Protein AF-A0AAU5FGG5-F1 (afdb_monomer_lite)

Secondary structure (DSSP, 8-state):
------TTPPEEEEEE--SHHHHHHHHHHHHHHHHHHHTTS--SEEEEEEE-S-GGGTT-EETTEEB-S-GGGGGG-TTSEEEE---BTTBSSHHHHHHHHH---GGGB--EE-TT-EE-TT-EE-TT-EE-TT-EE-SS-EE-TT-EE-TT-EE-TT-EE-TT-EE-TT-EEPTT-EE-TT-EE-TT-EE-TT-EE-TT-EEPTT-EE-S-B-TTEEEETTTTEEEEEPPHHHHHHHHTS---------PPP---------------------------PPPPPPPPP--------

pLDDT: mean 84.41, std 25.03, range [28.48, 98.94]

Sequence (297 aa):
MTGSGRPGAGRDLVIVGAGGFARETAQAVRAAAAADLAAGRPPRLRLLGHLDDDPALHGREVDGTPVLGGCERVRDLPDAQVVVCVGSPRDHAVRARLVRRLALPDERYATVTHPSAAVSESSSAGPGSVLLAHCALTAAVRLGAHVAVMPHAVLTHDDVAEDFVTIASGVRLGGGVRLARGCYVGAGALVREYVTVGAWSLIGMGAAVLGDVPPGEVWVGSPARRLRAAGPAESRELREQPERHASGEQNGPHDTGAGEPYGPGGRDSRGAGRGQSPVGVIGAGPEPATRRGSPAV

Structure (mmCIF, N/CA/C/O backbone):
data_AF-A0AAU5FGG5-F1
#
_entry.id   AF-A0AAU5FGG5-F1
#
loop_
_atom_site.group_PDB
_atom_site.id
_atom_site.type_symbol
_atom_site.label_atom_id
_atom_site.label_alt_id
_atom_site.label_comp_id
_atom_site.label_asym_id
_atom_site.label_entity_id
_atom_site.label_seq_id
_atom_site.pdbx_PDB_ins_code
_atom_site.Cartn_x
_atom_site.Cartn_y
_atom_site.Cartn_z
_atom_site.occupancy
_atom_site.B_iso_or_equiv
_atom_site.auth_seq_id
_atom_site.auth_comp_id
_atom_site.auth_asym_id
_atom_site.auth_atom_id
_atom_site.pdbx_PDB_model_num
ATOM 1 N N . MET A 1 1 ? -29.476 -9.730 17.614 1.00 34.44 1 MET A N 1
ATOM 2 C CA . MET A 1 1 ? -29.571 -8.719 18.685 1.00 34.44 1 MET A CA 1
ATOM 3 C C . MET A 1 1 ? -28.724 -7.521 18.280 1.00 34.44 1 MET A C 1
ATOM 5 O O . MET A 1 1 ? -27.516 -7.644 18.192 1.00 34.44 1 MET A O 1
ATOM 9 N N . THR A 1 2 ? -29.418 -6.444 17.902 1.00 37.31 2 THR A N 1
ATOM 10 C CA . THR A 1 2 ? -29.009 -5.025 17.847 1.00 37.31 2 THR A CA 1
ATOM 11 C C . THR A 1 2 ? -27.578 -4.668 17.416 1.00 37.31 2 THR A C 1
ATOM 13 O O . THR A 1 2 ? -26.748 -4.308 18.246 1.00 37.31 2 THR A O 1
ATOM 16 N N . GLY A 1 3 ? -27.356 -4.583 16.102 1.00 40.91 3 GLY A N 1
ATOM 17 C CA . GLY A 1 3 ? -26.384 -3.645 15.536 1.00 40.91 3 GLY A CA 1
ATOM 18 C C . GLY A 1 3 ? -26.920 -2.220 15.675 1.00 40.91 3 GLY A C 1
ATOM 19 O O . GLY A 1 3 ? -27.520 -1.678 14.750 1.00 40.91 3 GLY A O 1
ATOM 20 N N . SER A 1 4 ? -26.777 -1.622 16.858 1.00 42.25 4 SER A N 1
ATOM 21 C CA . SER A 1 4 ? -27.075 -0.205 17.071 1.00 42.25 4 SER A CA 1
ATOM 22 C C . SER A 1 4 ? -25.851 0.627 16.694 1.00 42.25 4 SER A C 1
ATOM 24 O O . SER A 1 4 ? -25.183 1.208 17.552 1.00 42.25 4 SER A O 1
ATOM 26 N N . GLY A 1 5 ? -25.540 0.684 15.398 1.00 41.81 5 GLY A N 1
ATOM 27 C CA . GLY A 1 5 ? -24.710 1.766 14.885 1.00 41.81 5 GLY A CA 1
ATOM 28 C C . GLY A 1 5 ? -25.442 3.071 15.181 1.00 41.81 5 GLY A C 1
ATOM 29 O O . GLY A 1 5 ? -26.519 3.305 14.637 1.00 41.81 5 GLY A O 1
ATOM 30 N N . ARG A 1 6 ? -24.918 3.894 16.099 1.00 44.88 6 ARG A N 1
ATOM 31 C CA . ARG A 1 6 ? -25.480 5.227 16.350 1.00 44.88 6 ARG A CA 1
ATOM 32 C C . ARG A 1 6 ? -25.505 5.982 15.014 1.00 44.88 6 ARG A C 1
ATOM 34 O O . ARG A 1 6 ? -24.429 6.168 14.441 1.00 44.88 6 ARG A O 1
ATOM 41 N N . PRO A 1 7 ? -26.674 6.423 14.516 1.00 40.41 7 PRO A N 1
ATOM 42 C CA . PRO A 1 7 ? -26.726 7.230 13.306 1.00 40.41 7 PRO A CA 1
ATOM 43 C C . PRO A 1 7 ? -25.893 8.499 13.541 1.00 40.41 7 PRO A C 1
ATOM 45 O O . PRO A 1 7 ? -26.178 9.272 14.452 1.00 40.41 7 PRO A O 1
ATOM 48 N N . GLY A 1 8 ? -24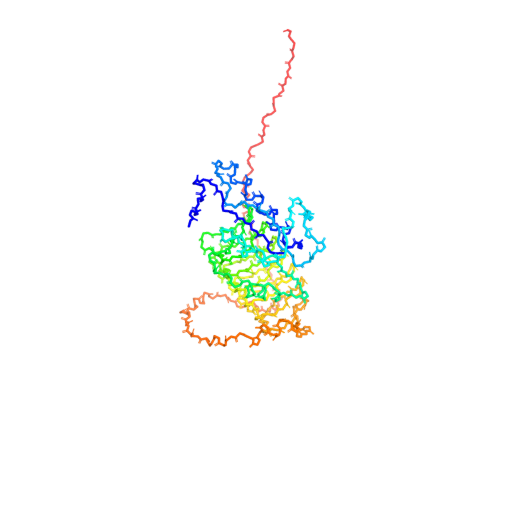.804 8.649 12.781 1.00 54.31 8 GLY A N 1
ATOM 49 C CA . GLY A 1 8 ? -23.872 9.780 12.870 1.00 54.31 8 GLY A CA 1
ATOM 50 C C . GLY A 1 8 ? -22.465 9.471 13.403 1.00 54.31 8 GLY A C 1
ATOM 51 O O . GLY A 1 8 ? -21.606 10.345 13.321 1.00 54.31 8 GLY A O 1
ATOM 52 N N . ALA A 1 9 ? -22.186 8.265 13.914 1.00 63.91 9 ALA A N 1
ATOM 53 C CA . ALA A 1 9 ? -20.833 7.877 14.330 1.00 63.91 9 ALA A CA 1
ATOM 54 C C . ALA A 1 9 ? -20.086 7.147 13.197 1.00 63.91 9 ALA A C 1
ATOM 56 O O . ALA A 1 9 ? -20.644 6.244 12.574 1.00 63.91 9 ALA A O 1
ATOM 57 N N . GLY A 1 10 ? -18.829 7.528 12.939 1.00 78.19 10 GLY A N 1
ATOM 58 C CA . GLY A 1 10 ? -17.953 6.848 11.978 1.00 78.19 10 GLY A CA 1
ATOM 59 C C . GLY A 1 10 ? -17.827 5.348 12.243 1.00 78.19 10 GLY A C 1
ATOM 60 O O . GLY A 1 10 ? -17.963 4.901 13.385 1.00 78.19 10 GLY A O 1
ATOM 61 N N . ARG A 1 11 ? -17.559 4.571 11.189 1.00 93.50 11 ARG A N 1
ATOM 62 C CA . ARG A 1 11 ? -17.356 3.121 11.307 1.00 93.50 11 ARG A CA 1
ATOM 63 C C . ARG A 1 11 ? -16.069 2.849 12.074 1.00 93.50 11 ARG A C 1
ATOM 65 O O . ARG A 1 11 ? -15.047 3.486 11.818 1.00 93.50 11 ARG A O 1
ATOM 72 N N . ASP A 1 12 ? -16.116 1.895 12.992 1.00 97.38 12 ASP A N 1
ATOM 73 C CA . ASP A 1 12 ? -14.919 1.452 13.696 1.00 97.38 12 ASP A CA 1
ATOM 74 C C . ASP A 1 12 ? -13.911 0.841 12.732 1.00 97.38 12 ASP A C 1
ATOM 76 O O . ASP A 1 12 ? -14.291 0.184 11.765 1.00 97.38 12 ASP A O 1
ATOM 80 N N . LEU A 1 13 ? -12.630 1.068 12.999 1.00 98.50 13 LEU A N 1
ATOM 81 C CA . LEU A 1 13 ? -11.520 0.578 12.200 1.00 98.50 13 LEU A CA 1
ATOM 82 C C . LEU A 1 13 ? -10.464 -0.054 13.100 1.00 98.50 13 LEU A C 1
ATOM 84 O O . LEU A 1 13 ? -10.001 0.571 14.057 1.00 98.50 13 LEU A O 1
ATOM 88 N N . VAL A 1 14 ? -10.012 -1.246 12.728 1.00 98.62 14 VAL A N 1
ATOM 89 C CA . VAL A 1 14 ? -8.775 -1.844 13.237 1.00 98.62 14 VAL A CA 1
ATOM 90 C C . VAL A 1 14 ? -7.742 -1.984 12.127 1.00 98.62 14 VAL A C 1
ATOM 92 O O . VAL A 1 14 ? -8.072 -2.273 10.975 1.00 98.62 14 VAL A O 1
ATOM 95 N N . ILE A 1 15 ? -6.476 -1.788 12.484 1.00 98.81 15 ILE A N 1
ATOM 96 C CA . ILE A 1 15 ? -5.341 -1.961 11.577 1.00 98.81 15 ILE A CA 1
ATOM 97 C C . ILE A 1 15 ? -4.636 -3.268 11.934 1.00 98.81 15 ILE A C 1
ATOM 99 O O . ILE A 1 15 ? -4.144 -3.419 13.046 1.00 98.81 15 ILE A O 1
ATOM 103 N N . VAL A 1 16 ? -4.560 -4.212 11.001 1.00 98.62 16 VAL A N 1
ATOM 104 C CA . VAL A 1 16 ? -3.764 -5.433 11.165 1.00 98.62 16 VAL A CA 1
ATOM 105 C C . VAL A 1 16 ? -2.302 -5.119 10.845 1.00 98.62 16 VAL A C 1
ATOM 107 O O . VAL A 1 16 ? -1.986 -4.654 9.749 1.00 98.62 16 VAL A O 1
ATOM 110 N N . GLY A 1 17 ? -1.421 -5.385 11.802 1.00 98.00 17 GLY A N 1
ATOM 111 C CA . GLY A 1 17 ? -0.028 -4.959 11.865 1.00 98.00 17 GLY A CA 1
ATOM 112 C C . GLY A 1 17 ? 0.169 -3.715 12.739 1.00 98.00 17 GLY A C 1
ATOM 113 O O . GLY A 1 17 ? -0.680 -2.823 12.780 1.00 98.00 17 GLY A O 1
ATOM 114 N N . ALA A 1 18 ? 1.326 -3.637 13.396 1.00 97.75 18 ALA A N 1
ATOM 115 C CA . ALA A 1 18 ? 1.802 -2.472 14.152 1.00 97.75 18 ALA A CA 1
ATOM 116 C C . ALA A 1 18 ? 3.162 -1.935 13.638 1.00 97.75 18 ALA A C 1
ATOM 118 O O . ALA A 1 18 ? 3.829 -1.135 14.295 1.00 97.75 18 ALA A O 1
ATOM 119 N N . GLY A 1 19 ? 3.588 -2.374 12.447 1.00 96.56 19 GLY A N 1
ATOM 120 C CA . GLY A 1 19 ? 4.825 -1.933 11.791 1.00 96.56 19 GLY A CA 1
ATOM 121 C C . GLY A 1 19 ? 4.737 -0.547 11.134 1.00 96.56 19 GLY A C 1
ATOM 122 O O . GLY A 1 19 ? 3.733 0.153 11.233 1.00 96.56 19 GLY A O 1
ATOM 123 N N . GLY A 1 20 ? 5.787 -0.148 10.405 1.00 97.19 20 GLY A N 1
ATOM 124 C CA . GLY A 1 20 ? 5.882 1.180 9.771 1.00 97.19 20 GLY A CA 1
ATOM 125 C C . GLY A 1 20 ? 4.674 1.554 8.902 1.00 97.19 20 GLY A C 1
ATOM 126 O O . GLY A 1 20 ? 4.078 2.607 9.107 1.00 97.19 20 GLY A O 1
ATOM 127 N N . PHE A 1 21 ? 4.241 0.654 8.015 1.00 98.12 21 PHE A N 1
ATOM 128 C CA . PHE A 1 21 ? 3.079 0.900 7.155 1.00 98.12 21 PHE A CA 1
ATOM 129 C C . PHE A 1 21 ? 1.774 1.072 7.956 1.00 98.12 21 PHE A C 1
ATOM 131 O O . PHE A 1 21 ? 0.949 1.927 7.632 1.00 98.12 21 PHE A O 1
ATOM 138 N N . ALA A 1 22 ? 1.598 0.317 9.044 1.00 98.38 22 ALA A N 1
ATOM 139 C CA . ALA A 1 22 ? 0.454 0.463 9.941 1.00 98.38 22 ALA A CA 1
ATOM 140 C C . ALA A 1 22 ? 0.459 1.806 10.680 1.00 98.38 22 ALA A C 1
ATOM 142 O O . ALA A 1 22 ? -0.586 2.443 10.801 1.00 98.38 22 ALA A O 1
ATOM 143 N N . ARG A 1 23 ? 1.636 2.261 11.121 1.00 98.19 23 ARG A N 1
ATOM 144 C CA . ARG A 1 23 ? 1.821 3.566 11.769 1.00 98.19 23 ARG A CA 1
ATOM 145 C C . ARG A 1 23 ? 1.476 4.711 10.819 1.00 98.19 23 ARG A C 1
ATOM 147 O O . ARG A 1 23 ? 0.696 5.587 11.181 1.00 98.19 23 ARG A O 1
ATOM 154 N N . GLU A 1 24 ? 1.970 4.672 9.581 1.00 98.19 24 GLU A N 1
ATOM 155 C CA . GLU A 1 24 ? 1.623 5.663 8.550 1.00 98.19 24 GLU A CA 1
ATOM 156 C C . GLU A 1 24 ? 0.125 5.643 8.215 1.00 98.19 24 GLU A C 1
ATOM 158 O O . GLU A 1 24 ? -0.504 6.696 8.103 1.00 98.19 24 GLU A O 1
ATOM 163 N N . THR A 1 25 ? -0.478 4.453 8.140 1.00 98.69 25 THR A N 1
ATOM 164 C CA . THR A 1 25 ? -1.923 4.310 7.915 1.00 98.69 25 THR A CA 1
ATOM 165 C C . THR A 1 25 ? -2.729 4.903 9.073 1.00 98.69 25 THR A C 1
ATOM 167 O O . THR A 1 25 ? -3.702 5.616 8.836 1.00 98.69 25 THR A O 1
ATOM 170 N N . ALA A 1 26 ? -2.310 4.693 10.326 1.00 98.56 26 ALA A N 1
ATOM 171 C CA . ALA A 1 26 ? -2.949 5.300 11.493 1.00 98.56 26 ALA A CA 1
ATOM 172 C C . ALA A 1 26 ? -2.905 6.836 11.434 1.00 98.56 26 ALA A C 1
ATOM 174 O O . ALA A 1 26 ? -3.907 7.495 11.721 1.00 98.56 26 ALA A O 1
ATOM 175 N N . GLN A 1 27 ? -1.778 7.417 11.006 1.00 98.38 27 GLN A N 1
ATOM 176 C CA . GLN A 1 27 ? -1.682 8.863 10.790 1.00 98.38 27 GLN A CA 1
ATOM 177 C C . GLN A 1 27 ? -2.591 9.337 9.649 1.00 98.38 27 GLN A C 1
ATOM 179 O O . GLN A 1 27 ? -3.259 10.358 9.796 1.00 98.38 27 GLN A O 1
ATOM 184 N N . ALA A 1 28 ? -2.704 8.580 8.554 1.00 98.50 28 ALA A N 1
ATOM 185 C CA . ALA A 1 28 ? -3.616 8.914 7.461 1.00 98.50 28 ALA A CA 1
ATOM 186 C C . ALA A 1 28 ? -5.092 8.906 7.894 1.00 98.50 28 ALA A C 1
ATOM 188 O O . ALA A 1 28 ? -5.841 9.808 7.522 1.00 98.50 28 ALA A O 1
ATOM 189 N N . VAL A 1 29 ? -5.499 7.952 8.738 1.00 98.44 29 VAL A N 1
ATOM 190 C CA . VAL A 1 29 ? -6.848 7.915 9.332 1.00 98.44 29 VAL A CA 1
ATOM 191 C C . VAL A 1 29 ? -7.094 9.144 10.211 1.00 98.44 29 VAL A C 1
ATOM 193 O O . VAL A 1 29 ? -8.144 9.776 10.097 1.00 98.44 29 VAL A O 1
ATOM 196 N N . ARG A 1 30 ? -6.125 9.529 11.052 1.00 98.12 30 ARG A N 1
ATOM 197 C CA . ARG A 1 30 ? -6.216 10.741 11.888 1.00 98.12 30 ARG A CA 1
ATOM 198 C C . ARG A 1 30 ? -6.305 12.015 11.045 1.00 98.12 30 ARG A C 1
ATOM 200 O O . ARG A 1 30 ? -7.136 12.872 11.334 1.00 98.12 30 ARG A O 1
ATOM 207 N N . ALA A 1 31 ? -5.505 12.122 9.985 1.00 98.31 31 ALA A N 1
ATOM 208 C CA . ALA A 1 31 ? -5.541 13.251 9.058 1.00 98.31 31 ALA A CA 1
ATOM 209 C C . ALA A 1 31 ? -6.891 13.347 8.329 1.00 98.31 31 ALA A C 1
ATOM 211 O O . ALA A 1 31 ? -7.465 14.431 8.239 1.00 98.31 31 ALA A O 1
ATOM 212 N N . ALA A 1 32 ? -7.432 12.219 7.862 1.00 97.94 32 ALA A N 1
ATOM 213 C CA . ALA A 1 32 ? -8.755 12.167 7.245 1.00 97.94 32 ALA A CA 1
ATOM 214 C C . ALA A 1 32 ? -9.858 12.582 8.232 1.00 97.94 32 ALA A C 1
ATOM 216 O O . ALA A 1 32 ? -10.702 13.407 7.892 1.00 97.94 32 ALA A O 1
ATOM 217 N N . ALA A 1 33 ? -9.812 12.094 9.475 1.00 97.50 33 ALA A N 1
ATOM 218 C CA . ALA A 1 33 ? -10.748 12.500 10.522 1.00 97.50 33 ALA A CA 1
ATOM 219 C C . ALA A 1 33 ? -10.668 14.008 10.824 1.00 97.50 33 ALA A C 1
ATOM 221 O O . ALA A 1 33 ? -11.699 14.662 10.961 1.00 97.50 33 ALA A O 1
ATOM 222 N N . ALA A 1 34 ? -9.462 14.579 10.885 1.00 97.88 34 ALA A N 1
ATOM 223 C CA . ALA A 1 34 ? -9.275 16.016 11.075 1.00 97.88 34 ALA A CA 1
ATOM 224 C C . ALA A 1 34 ? -9.833 16.835 9.897 1.00 97.88 34 ALA A C 1
ATOM 226 O O . ALA A 1 34 ? -10.493 17.848 10.117 1.00 97.88 34 ALA A O 1
ATOM 227 N N . ALA A 1 35 ? -9.624 16.379 8.657 1.00 97.62 35 ALA A N 1
ATOM 228 C CA . ALA A 1 35 ? -10.178 17.014 7.462 1.00 97.62 35 ALA A CA 1
ATOM 229 C C . ALA A 1 35 ? -11.714 16.925 7.407 1.00 97.62 35 ALA A C 1
ATOM 231 O O . ALA A 1 35 ? -12.376 17.877 6.994 1.00 97.62 35 ALA A O 1
ATOM 232 N N . ASP A 1 36 ? -12.290 15.802 7.845 1.00 96.50 36 ASP A N 1
ATOM 233 C CA . ASP A 1 36 ? -13.736 15.636 7.990 1.00 96.50 36 ASP A CA 1
ATOM 234 C C . ASP A 1 36 ? -14.292 16.671 8.988 1.00 96.50 36 ASP A C 1
ATOM 236 O O . ASP A 1 36 ? -15.192 17.441 8.648 1.00 96.50 36 ASP A O 1
ATOM 240 N N . LEU A 1 37 ? -13.698 16.764 10.180 1.00 96.88 37 LEU A N 1
ATOM 241 C CA . LEU A 1 37 ? -14.117 17.713 11.215 1.00 96.88 37 LEU A CA 1
ATOM 242 C C . LEU A 1 37 ? -13.978 19.173 10.767 1.00 96.88 37 LEU A C 1
ATOM 244 O O . LEU A 1 37 ? -14.893 19.966 10.983 1.00 96.88 37 LEU A O 1
ATOM 248 N N . ALA A 1 38 ? -12.873 19.523 10.103 1.00 97.50 38 ALA A N 1
ATOM 249 C CA . ALA A 1 38 ? -12.656 20.863 9.556 1.00 97.50 38 ALA A CA 1
ATOM 250 C C . ALA A 1 38 ? -13.706 21.246 8.496 1.00 97.50 38 ALA A C 1
ATOM 252 O O . ALA A 1 38 ? -14.047 22.417 8.359 1.00 97.50 38 ALA A O 1
ATOM 253 N N . ALA A 1 39 ? -14.255 20.259 7.784 1.00 96.81 39 ALA A N 1
ATOM 254 C CA . ALA A 1 39 ? -15.343 20.432 6.826 1.00 96.81 39 ALA A CA 1
ATOM 255 C C . ALA A 1 39 ? -16.748 20.331 7.462 1.00 96.81 39 ALA A C 1
ATOM 257 O O . ALA A 1 39 ? -17.739 20.246 6.738 1.00 96.81 39 ALA A O 1
ATOM 258 N N . GLY A 1 40 ? -16.858 20.303 8.796 1.00 96.50 40 GLY A N 1
ATOM 259 C CA . GLY A 1 40 ? -18.140 20.245 9.506 1.00 96.50 40 GLY A CA 1
ATOM 260 C C . GLY A 1 40 ? -18.870 18.903 9.393 1.00 96.50 40 GLY A C 1
ATOM 261 O O . GLY A 1 40 ? -20.079 18.844 9.610 1.00 96.50 40 GLY A O 1
ATOM 262 N N . ARG A 1 41 ? -18.161 17.822 9.047 1.00 94.62 41 ARG A N 1
ATOM 263 C CA . ARG A 1 41 ? -18.715 16.466 8.914 1.00 94.62 41 ARG A CA 1
ATOM 264 C C . ARG A 1 41 ? -18.104 15.516 9.952 1.00 94.62 41 ARG A C 1
ATOM 266 O O . ARG A 1 41 ? -16.951 15.692 10.345 1.00 94.62 41 ARG A O 1
ATOM 273 N N . PRO A 1 42 ? -18.851 14.504 10.427 1.00 94.31 42 PRO A N 1
ATOM 274 C CA . PRO A 1 42 ? -18.298 13.522 11.351 1.00 94.31 42 PRO A CA 1
ATOM 275 C C . PRO A 1 42 ? -17.212 12.677 10.657 1.00 94.31 42 PRO A C 1
ATOM 277 O O . PRO A 1 42 ? -17.347 12.392 9.461 1.00 94.31 42 PRO A O 1
ATOM 280 N N . PRO A 1 43 ? -16.171 12.229 11.388 1.00 95.19 43 PRO A N 1
ATOM 281 C CA . PRO A 1 43 ? -15.172 11.311 10.855 1.00 95.19 43 PRO A CA 1
ATOM 282 C C . PRO A 1 43 ? -15.810 10.045 10.288 1.00 95.19 43 PRO A C 1
ATOM 284 O O . PRO A 1 43 ? -16.625 9.406 10.954 1.00 95.19 43 PRO A O 1
ATOM 287 N N . ARG A 1 44 ? -15.408 9.646 9.079 1.00 93.75 44 ARG A N 1
ATOM 288 C CA . ARG A 1 44 ? -15.905 8.412 8.438 1.00 93.75 44 ARG A CA 1
ATOM 289 C C . ARG A 1 44 ? -15.417 7.135 9.126 1.00 93.75 44 ARG A C 1
ATOM 291 O O . ARG A 1 44 ? -16.153 6.149 9.170 1.00 93.75 44 ARG A O 1
ATOM 298 N N . LEU A 1 45 ? -14.189 7.162 9.645 1.00 96.12 45 LEU A N 1
ATOM 299 C CA . LEU A 1 45 ? -13.516 6.034 10.288 1.00 96.12 45 LEU A CA 1
ATOM 300 C C . LEU A 1 45 ? -13.055 6.431 11.692 1.00 96.12 45 LEU A C 1
ATOM 302 O O . LEU A 1 45 ? -12.473 7.500 11.879 1.00 96.12 45 LEU A O 1
ATOM 306 N N . ARG A 1 46 ? -13.281 5.552 12.670 1.00 95.94 46 ARG A N 1
ATOM 307 C CA . ARG A 1 46 ? -12.797 5.692 14.047 1.00 95.94 46 ARG A CA 1
ATOM 308 C C . ARG A 1 46 ? -11.761 4.610 14.331 1.00 95.94 46 ARG A C 1
ATOM 310 O O . ARG A 1 46 ? -12.102 3.436 14.425 1.00 95.94 46 ARG A O 1
ATOM 317 N N . LEU A 1 47 ? -10.497 5.004 14.465 1.00 97.81 47 LEU A N 1
ATOM 318 C CA . LEU A 1 47 ? -9.410 4.072 14.763 1.00 97.81 47 LEU A CA 1
ATOM 319 C C . LEU A 1 47 ? -9.535 3.537 16.195 1.00 97.81 47 LEU A C 1
ATOM 321 O O . LEU A 1 47 ? -9.397 4.300 17.148 1.00 97.81 47 LEU A O 1
ATOM 325 N N . LEU A 1 48 ? -9.771 2.232 16.331 1.00 97.94 48 LEU A N 1
ATOM 326 C CA . LEU A 1 48 ? -9.814 1.536 17.618 1.00 97.94 48 LEU A CA 1
ATOM 327 C C . LEU A 1 48 ? -8.425 1.108 18.093 1.00 97.94 48 LEU A C 1
ATOM 329 O O . LEU A 1 48 ? -8.129 1.190 19.282 1.00 97.94 48 LEU A O 1
ATOM 333 N N . GLY A 1 49 ? -7.582 0.623 17.181 1.00 98.25 49 GLY A N 1
ATOM 334 C CA . GLY A 1 49 ? -6.271 0.098 17.540 1.00 98.25 49 GLY A CA 1
ATOM 335 C C . GLY A 1 49 ? -5.611 -0.742 16.451 1.00 98.25 49 GLY A C 1
ATOM 336 O O . GLY A 1 49 ? -6.153 -0.931 15.357 1.00 98.25 49 GLY A O 1
ATOM 337 N N . HIS A 1 50 ? -4.437 -1.263 16.792 1.00 98.69 50 HIS A N 1
ATOM 338 C CA . HIS A 1 50 ? -3.712 -2.261 16.018 1.00 98.69 50 HIS A CA 1
ATOM 339 C C . HIS A 1 50 ? -4.066 -3.681 16.470 1.00 98.69 50 HIS A C 1
ATOM 341 O O . HIS A 1 50 ? -4.380 -3.911 17.639 1.00 98.69 50 HIS A O 1
ATOM 347 N N . LEU A 1 51 ? -3.948 -4.640 15.557 1.00 98.62 51 LEU A N 1
ATOM 348 C CA . LEU A 1 51 ? -3.918 -6.071 15.840 1.00 98.62 51 LEU A CA 1
ATOM 349 C C . LEU A 1 51 ? -2.606 -6.635 15.304 1.00 98.62 51 LEU A C 1
ATOM 351 O O . LEU A 1 51 ? -2.354 -6.527 14.109 1.00 98.62 51 LEU A O 1
ATOM 355 N N . ASP A 1 52 ? -1.771 -7.217 16.153 1.00 98.44 52 ASP A N 1
ATOM 356 C CA . ASP A 1 52 ? -0.455 -7.726 15.765 1.00 98.44 52 ASP A CA 1
ATOM 357 C C . ASP A 1 52 ? -0.202 -9.075 16.438 1.00 98.44 52 ASP A C 1
ATOM 359 O O . ASP A 1 52 ? -0.556 -9.264 17.598 1.00 98.44 52 ASP A O 1
ATOM 363 N N . ASP A 1 53 ? 0.366 -10.037 15.714 1.00 97.81 53 ASP A N 1
ATOM 364 C CA . ASP A 1 53 ? 0.589 -11.384 16.249 1.00 97.81 53 ASP A CA 1
ATOM 365 C C . ASP A 1 53 ? 1.768 -11.444 17.234 1.00 97.81 53 ASP A C 1
ATOM 367 O O . ASP A 1 53 ? 1.876 -12.442 17.942 1.00 97.81 53 ASP A O 1
ATOM 371 N N . ASP A 1 54 ? 2.614 -10.408 17.327 1.00 97.44 54 ASP A N 1
ATOM 372 C CA . ASP A 1 54 ? 3.672 -10.325 18.341 1.00 97.44 54 ASP A CA 1
ATOM 373 C C . ASP A 1 54 ? 3.084 -10.076 19.748 1.00 97.44 54 ASP A C 1
ATOM 375 O O . ASP A 1 54 ? 2.640 -8.957 20.047 1.00 97.44 54 ASP A O 1
ATOM 379 N N . PRO A 1 55 ? 3.119 -11.069 20.664 1.00 97.44 55 PRO A N 1
ATOM 380 C CA . PRO A 1 55 ? 2.563 -10.919 22.006 1.00 97.44 55 PRO A CA 1
ATOM 381 C C . PRO A 1 55 ? 3.276 -9.854 22.841 1.00 97.44 55 PRO A C 1
ATOM 383 O O . PRO A 1 55 ? 2.683 -9.312 23.772 1.00 97.44 55 PRO A O 1
ATOM 386 N N . ALA A 1 56 ? 4.532 -9.520 22.520 1.00 97.88 56 ALA A N 1
ATOM 387 C CA . ALA A 1 56 ? 5.278 -8.491 23.238 1.00 97.88 56 ALA A CA 1
ATOM 388 C C . ALA A 1 56 ? 4.676 -7.090 23.051 1.00 97.88 56 ALA A C 1
ATOM 390 O O . ALA A 1 56 ? 4.905 -6.207 23.887 1.00 97.88 56 ALA A O 1
ATOM 391 N N . LEU A 1 57 ? 3.907 -6.886 21.977 1.00 97.50 57 LEU A N 1
ATOM 392 C CA . LEU A 1 57 ? 3.235 -5.628 21.672 1.00 97.50 57 LEU A CA 1
ATOM 393 C C . LEU A 1 57 ? 1.863 -5.502 22.341 1.00 97.50 57 LEU A C 1
ATOM 395 O O . LEU A 1 57 ? 1.375 -4.385 22.490 1.00 97.50 57 LEU A O 1
ATOM 399 N N . HIS A 1 58 ? 1.228 -6.604 22.749 1.00 97.94 58 HIS A N 1
ATOM 400 C CA . HIS A 1 58 ? -0.158 -6.592 23.228 1.00 97.94 58 HIS A CA 1
ATOM 401 C C . HIS A 1 58 ? -0.318 -5.706 24.468 1.00 97.94 58 HIS A C 1
ATOM 403 O O . HIS A 1 58 ? 0.431 -5.817 25.436 1.00 97.94 58 HIS A O 1
ATOM 409 N N . GLY A 1 59 ? -1.300 -4.802 24.429 1.00 97.06 59 GLY A N 1
ATOM 410 C CA . GLY A 1 59 ? -1.551 -3.816 25.482 1.00 97.06 59 GLY A CA 1
ATOM 411 C C . GLY A 1 59 ? -0.606 -2.610 25.479 1.00 97.06 59 GLY A C 1
ATOM 412 O O . GLY A 1 59 ? -0.823 -1.684 26.257 1.00 97.06 59 GLY A O 1
ATOM 413 N N . ARG A 1 60 ? 0.418 -2.578 24.613 1.00 97.50 60 ARG A N 1
ATOM 414 C CA . ARG A 1 60 ? 1.272 -1.396 24.426 1.00 97.50 60 ARG A CA 1
ATOM 415 C C . ARG A 1 60 ? 0.642 -0.410 23.452 1.00 97.50 60 ARG A C 1
ATOM 417 O O . ARG A 1 60 ? -0.185 -0.777 22.618 1.00 97.50 60 ARG A O 1
ATOM 424 N N . GLU A 1 61 ? 1.095 0.835 23.518 1.00 97.38 61 GLU A N 1
ATOM 425 C CA . GLU A 1 61 ? 0.808 1.840 22.500 1.00 97.38 61 GLU A CA 1
ATOM 426 C C . GLU A 1 61 ? 1.955 1.948 21.492 1.00 97.38 61 GLU A C 1
ATOM 428 O O . GLU A 1 61 ? 3.132 1.950 21.855 1.00 97.38 61 GLU A O 1
ATOM 433 N N . VAL A 1 62 ? 1.595 2.087 20.218 1.00 97.19 62 VAL A N 1
ATOM 434 C CA . VAL A 1 62 ? 2.498 2.393 19.108 1.00 97.19 62 VAL A CA 1
ATOM 435 C C . VAL A 1 62 ? 2.010 3.692 18.472 1.00 97.19 62 VAL A C 1
ATOM 437 O O . VAL A 1 62 ? 0.905 3.741 17.938 1.00 97.19 62 VAL A O 1
ATOM 440 N N . ASP A 1 63 ? 2.799 4.765 18.573 1.00 95.31 63 ASP A N 1
ATOM 441 C CA . ASP A 1 63 ? 2.433 6.122 18.125 1.00 95.31 63 ASP A CA 1
ATOM 442 C C . ASP A 1 63 ? 1.023 6.569 18.572 1.00 95.31 63 ASP A C 1
ATOM 444 O O . ASP A 1 63 ? 0.220 7.075 17.775 1.00 95.31 63 ASP A O 1
ATOM 448 N N . GLY A 1 64 ? 0.699 6.333 19.848 1.00 95.38 64 GLY A N 1
ATOM 449 C CA . GLY A 1 64 ? -0.598 6.678 20.442 1.00 95.38 64 GLY A CA 1
ATOM 450 C C . GLY A 1 64 ? -1.770 5.818 19.953 1.00 95.38 64 GLY A C 1
ATOM 451 O O . GLY A 1 64 ? -2.922 6.238 20.044 1.00 95.38 64 GLY A O 1
ATOM 452 N N . THR A 1 65 ? -1.497 4.649 19.367 1.00 97.94 65 THR A N 1
ATOM 453 C CA . THR A 1 65 ? -2.505 3.651 18.989 1.00 97.94 65 THR A CA 1
ATOM 454 C C . THR A 1 65 ? -2.284 2.371 19.803 1.00 97.94 65 THR A C 1
ATOM 456 O O . THR A 1 65 ? -1.194 1.798 19.720 1.00 97.94 65 THR A O 1
ATOM 459 N N . PRO A 1 66 ? -3.273 1.874 20.563 1.00 98.38 66 PRO A N 1
ATOM 460 C CA . PRO A 1 66 ? -3.105 0.656 21.350 1.00 98.38 66 PRO A CA 1
ATOM 461 C C . PRO A 1 66 ? -3.061 -0.589 20.457 1.00 98.38 66 PRO A C 1
ATOM 463 O O . PRO A 1 66 ? -3.792 -0.683 19.470 1.00 98.38 66 PRO A O 1
ATOM 466 N N . VAL A 1 67 ? -2.250 -1.577 20.829 1.00 98.69 67 VAL A N 1
ATOM 467 C CA . VAL A 1 67 ? -2.271 -2.916 20.230 1.00 98.69 67 VAL A CA 1
ATOM 468 C C . VAL A 1 67 ? -3.229 -3.789 21.033 1.00 98.69 67 VAL A C 1
ATOM 470 O O . VAL A 1 67 ? -2.960 -4.160 22.175 1.00 98.69 67 VAL A O 1
ATOM 473 N N . LEU A 1 68 ? -4.374 -4.112 20.438 1.00 98.38 68 LEU A N 1
ATOM 474 C CA . LEU A 1 68 ? -5.497 -4.757 21.120 1.00 98.38 68 LEU A CA 1
ATOM 475 C C . LEU A 1 68 ? -5.302 -6.271 21.290 1.00 98.38 68 LEU A C 1
ATOM 477 O O . LEU A 1 68 ? -6.047 -6.900 22.036 1.00 98.38 68 LEU A O 1
ATOM 481 N N . GLY A 1 69 ? -4.331 -6.877 20.610 1.00 98.25 69 GLY A N 1
ATOM 482 C CA . GLY A 1 69 ? -4.040 -8.309 20.671 1.00 98.25 69 GLY A CA 1
ATOM 483 C C . GLY A 1 69 ? -3.640 -8.869 19.309 1.00 98.25 69 GLY A C 1
ATOM 484 O O . GLY A 1 69 ? -3.311 -8.108 18.402 1.00 98.25 69 GLY A O 1
ATOM 485 N N . GLY A 1 70 ? -3.715 -10.195 19.173 1.00 98.12 70 GLY A N 1
ATOM 486 C CA . GLY A 1 70 ? -3.442 -10.915 17.925 1.00 98.12 70 GLY A CA 1
ATOM 487 C C . GLY A 1 70 ? -4.426 -10.595 16.800 1.00 98.12 70 GLY A C 1
ATOM 488 O O . GLY A 1 70 ? -5.556 -10.164 17.044 1.00 98.12 70 GLY A O 1
ATOM 489 N N . CYS A 1 71 ? -4.030 -10.879 15.558 1.00 97.81 71 CYS A N 1
ATOM 490 C CA . CYS A 1 71 ? -4.838 -10.592 14.368 1.00 97.81 71 CYS A CA 1
ATOM 491 C C . CYS A 1 71 ? -6.209 -11.287 14.393 1.00 97.81 71 CYS A C 1
ATOM 493 O O . CYS A 1 71 ? -7.195 -10.738 13.906 1.00 97.81 71 CYS A O 1
ATOM 495 N N . GLU A 1 72 ? -6.294 -12.474 14.998 1.00 96.19 72 GLU A N 1
ATOM 496 C CA . GLU A 1 72 ? -7.526 -13.271 15.081 1.00 96.19 72 GLU A CA 1
ATOM 497 C C . GLU A 1 72 ? -8.631 -12.597 15.917 1.00 96.19 72 GLU A C 1
ATOM 499 O O . GLU A 1 72 ? -9.811 -12.888 15.717 1.00 96.19 72 GLU A O 1
ATOM 504 N N . ARG A 1 73 ? -8.277 -11.628 16.777 1.00 97.00 73 ARG A N 1
ATOM 505 C CA . ARG A 1 73 ? -9.229 -10.814 17.556 1.00 97.00 73 ARG A CA 1
ATOM 506 C C . ARG A 1 73 ? -10.171 -9.992 16.671 1.00 97.00 73 ARG A C 1
ATOM 508 O O . ARG A 1 73 ? -11.205 -9.522 17.133 1.00 97.00 73 ARG A O 1
ATOM 515 N N . VAL A 1 74 ? -9.872 -9.857 15.377 1.00 97.06 74 VAL A N 1
ATOM 516 C CA . VAL A 1 74 ? -10.797 -9.266 14.400 1.00 97.06 74 VAL A CA 1
ATOM 517 C C . VAL A 1 74 ? -12.163 -9.970 14.366 1.00 97.06 74 VAL A C 1
ATOM 519 O O . VAL A 1 74 ? -13.166 -9.342 14.025 1.00 97.06 74 VAL A O 1
ATOM 522 N N . ARG A 1 75 ? -12.226 -11.256 14.749 1.00 95.56 75 ARG A N 1
ATOM 523 C CA . ARG A 1 75 ? -13.478 -12.024 14.856 1.00 95.56 75 ARG A CA 1
ATOM 524 C C . ARG A 1 75 ? -14.370 -11.555 16.006 1.00 95.56 75 ARG A C 1
ATOM 526 O O . ARG A 1 75 ? -15.587 -11.639 15.887 1.00 95.56 75 ARG A O 1
ATOM 533 N N . ASP A 1 76 ? -13.775 -10.996 17.055 1.00 96.56 76 ASP A N 1
ATOM 534 C CA . ASP A 1 76 ? -14.489 -10.427 18.204 1.00 96.56 76 ASP A CA 1
ATOM 535 C C . ASP A 1 76 ? -15.008 -9.007 17.915 1.00 96.56 76 ASP A C 1
ATOM 537 O O . ASP A 1 76 ? -15.687 -8.400 18.741 1.00 96.56 76 ASP A O 1
ATOM 541 N N . LEU A 1 77 ? -14.684 -8.465 16.735 1.00 95.75 77 LEU A N 1
ATOM 542 C CA . LEU A 1 77 ? -15.042 -7.124 16.275 1.00 95.75 77 LEU A CA 1
ATOM 543 C C . LEU A 1 77 ? -15.813 -7.204 14.941 1.00 95.75 77 LEU A C 1
ATOM 545 O O . LEU A 1 77 ? -15.329 -6.703 13.922 1.00 95.75 77 LEU A O 1
ATOM 549 N N . PRO A 1 78 ? -16.996 -7.850 14.897 1.00 94.38 78 PRO A N 1
ATOM 550 C CA . PRO A 1 78 ? -17.698 -8.158 13.646 1.00 94.38 78 PRO A CA 1
ATOM 551 C C . PRO A 1 78 ? -18.142 -6.914 12.863 1.00 94.38 78 PRO A C 1
ATOM 553 O O . PRO A 1 78 ? -18.190 -6.958 11.635 1.00 94.38 78 PRO A O 1
ATOM 556 N N . ASP A 1 79 ? -18.399 -5.804 13.558 1.00 93.44 79 ASP A N 1
ATOM 557 C CA . ASP A 1 79 ? -18.849 -4.543 12.958 1.00 93.44 79 ASP A CA 1
ATOM 558 C C . ASP A 1 79 ? -17.691 -3.603 12.576 1.00 93.44 79 ASP A C 1
ATOM 560 O O . ASP A 1 79 ? -17.895 -2.613 11.868 1.00 93.44 79 ASP A O 1
ATOM 564 N N . ALA A 1 80 ? -16.465 -3.895 13.026 1.00 96.75 80 ALA A N 1
ATOM 565 C CA . ALA A 1 80 ? -15.304 -3.072 12.714 1.00 96.75 80 ALA A CA 1
ATOM 566 C C . ALA A 1 80 ? -14.818 -3.343 11.288 1.00 96.75 80 ALA A C 1
ATOM 568 O O . ALA A 1 80 ? -14.635 -4.491 10.867 1.00 96.75 80 ALA A O 1
ATOM 569 N N . GLN A 1 81 ? -14.554 -2.271 10.554 1.00 98.38 81 GLN A N 1
ATOM 570 C CA . GLN A 1 81 ? -13.775 -2.318 9.331 1.00 98.38 81 GLN A CA 1
ATOM 571 C C . GLN A 1 81 ? -12.317 -2.671 9.644 1.00 98.38 81 GLN A C 1
ATOM 573 O O . GLN A 1 81 ? -11.823 -2.474 10.757 1.00 98.38 81 GLN A O 1
ATOM 578 N N . VAL A 1 82 ? -11.621 -3.185 8.640 1.00 98.62 82 VAL A N 1
ATOM 579 C CA . VAL A 1 82 ? -10.274 -3.733 8.770 1.00 98.62 82 VAL A CA 1
ATOM 580 C C . VAL A 1 82 ? -9.398 -3.181 7.660 1.00 98.62 82 VAL A C 1
ATOM 582 O O . VAL A 1 82 ? -9.828 -3.065 6.518 1.00 98.62 82 VAL A O 1
ATOM 585 N N . VAL A 1 83 ? -8.145 -2.881 7.964 1.00 98.62 83 VAL A N 1
ATOM 586 C CA . VAL A 1 83 ? -7.126 -2.627 6.942 1.00 98.62 83 VAL A CA 1
ATOM 587 C C . VAL A 1 83 ? -5.866 -3.402 7.302 1.00 98.62 83 VAL A C 1
ATOM 589 O O . VAL A 1 83 ? -5.470 -3.442 8.464 1.00 98.62 83 VAL A O 1
ATOM 592 N N . VAL A 1 84 ? -5.267 -4.087 6.325 1.00 98.69 84 VAL A N 1
ATOM 593 C CA . VAL A 1 84 ? -4.122 -4.980 6.556 1.00 98.69 84 VAL A CA 1
ATOM 594 C C . VAL A 1 84 ? -2.835 -4.286 6.131 1.00 98.69 84 VAL A C 1
ATOM 596 O O . VAL A 1 84 ? -2.503 -4.230 4.950 1.00 98.69 84 VAL A O 1
ATOM 599 N N . CYS A 1 85 ? -2.092 -3.774 7.107 1.00 98.25 85 CYS A N 1
ATOM 600 C CA . CYS A 1 85 ? -0.938 -2.902 6.911 1.00 98.25 85 CYS A CA 1
ATOM 601 C C . CYS A 1 85 ? 0.382 -3.611 7.225 1.00 98.25 85 CYS A C 1
ATOM 603 O O . CYS A 1 85 ? 1.212 -3.143 8.008 1.00 98.25 85 CYS A O 1
ATOM 605 N N . VAL A 1 86 ? 0.581 -4.749 6.564 1.00 96.44 86 VAL A N 1
ATOM 606 C CA . VAL A 1 86 ? 1.790 -5.575 6.646 1.00 96.44 86 VAL A CA 1
ATOM 607 C C . VAL A 1 86 ? 2.466 -5.695 5.280 1.00 96.44 86 VAL A C 1
ATOM 609 O O . VAL A 1 86 ? 1.821 -5.598 4.230 1.00 96.44 86 VAL A O 1
ATOM 612 N N . GLY A 1 87 ? 3.776 -5.916 5.290 1.00 90.56 87 GLY A N 1
ATOM 613 C CA . GLY A 1 87 ? 4.581 -6.062 4.079 1.00 90.56 87 GLY A CA 1
ATOM 614 C C . GLY A 1 87 ? 5.945 -5.406 4.210 1.00 90.56 87 GLY A C 1
ATOM 615 O O . GLY A 1 87 ? 6.108 -4.397 4.892 1.00 90.56 87 GLY A O 1
ATOM 616 N N . SER A 1 88 ? 6.936 -5.988 3.545 1.00 92.88 88 SER A N 1
ATOM 617 C CA . SER A 1 88 ? 8.254 -5.379 3.371 1.00 92.88 88 SER A CA 1
ATOM 618 C C . SER A 1 88 ? 8.866 -5.843 2.047 1.00 92.88 88 SER A C 1
ATOM 620 O O . SER A 1 88 ? 8.440 -6.871 1.523 1.00 92.88 88 SER A O 1
ATOM 622 N N . PRO A 1 89 ? 9.923 -5.192 1.530 1.00 90.31 89 PRO A N 1
ATOM 623 C CA . PRO A 1 89 ? 10.659 -5.709 0.374 1.00 90.31 89 PRO A CA 1
ATOM 624 C C . PRO A 1 89 ? 11.172 -7.151 0.541 1.00 90.31 89 PRO A C 1
ATOM 626 O O . PRO A 1 89 ? 11.455 -7.819 -0.449 1.00 90.31 89 PRO A O 1
ATOM 629 N N . ARG A 1 90 ? 11.342 -7.625 1.787 1.00 93.50 90 ARG A N 1
ATOM 630 C CA . ARG A 1 90 ? 11.823 -8.983 2.095 1.00 93.50 90 ARG A CA 1
ATOM 631 C C . ARG A 1 90 ? 10.726 -10.045 2.009 1.00 93.50 90 ARG A C 1
ATOM 633 O O . ARG A 1 90 ? 11.051 -11.209 1.823 1.00 93.50 90 ARG A O 1
ATOM 640 N N . ASP A 1 91 ? 9.475 -9.638 2.196 1.00 96.19 91 ASP A N 1
ATOM 641 C CA . ASP A 1 91 ? 8.288 -10.489 2.147 1.00 96.19 91 ASP A CA 1
ATOM 642 C C . ASP A 1 91 ? 7.089 -9.587 1.860 1.00 96.19 91 ASP A C 1
ATOM 644 O O . ASP A 1 91 ? 6.472 -9.016 2.768 1.00 96.19 91 ASP A O 1
ATOM 648 N N . HIS A 1 92 ? 6.817 -9.383 0.576 1.00 96.06 92 HIS A N 1
ATOM 649 C CA . HIS A 1 92 ? 5.686 -8.568 0.132 1.00 96.06 92 HIS A CA 1
ATOM 650 C C . HIS A 1 92 ? 4.453 -9.430 -0.175 1.00 96.06 92 HIS A C 1
ATOM 652 O O . HIS A 1 92 ? 3.370 -8.905 -0.418 1.00 96.06 92 HIS A O 1
ATOM 658 N N . ALA A 1 93 ? 4.584 -10.752 -0.033 1.00 97.50 93 ALA A N 1
ATOM 659 C CA . ALA A 1 93 ? 3.492 -11.718 -0.062 1.00 97.50 93 ALA A CA 1
ATOM 660 C C . ALA A 1 93 ? 2.712 -11.824 1.267 1.00 97.50 93 ALA A C 1
ATOM 662 O O . ALA A 1 93 ? 1.576 -12.302 1.281 1.00 97.50 93 ALA A O 1
ATOM 663 N N . VAL A 1 94 ? 3.279 -11.373 2.395 1.00 97.44 94 VAL A N 1
ATOM 664 C CA . VAL A 1 94 ? 2.665 -11.511 3.733 1.00 97.44 94 VAL A CA 1
ATOM 665 C C . VAL A 1 94 ? 1.261 -10.920 3.837 1.00 97.44 94 VAL A C 1
ATOM 667 O O . VAL A 1 94 ? 0.404 -11.507 4.497 1.00 97.44 94 VAL A O 1
ATOM 670 N N . ARG A 1 95 ? 0.985 -9.810 3.141 1.00 97.88 95 ARG A N 1
ATOM 671 C CA . ARG A 1 95 ? -0.343 -9.182 3.144 1.00 97.88 95 ARG A CA 1
ATOM 672 C C . ARG A 1 95 ? -1.402 -10.094 2.536 1.00 97.88 95 ARG A C 1
ATOM 674 O O . ARG A 1 95 ? -2.455 -10.269 3.140 1.00 97.88 95 ARG A O 1
ATOM 681 N N . ALA A 1 96 ? -1.105 -10.731 1.405 1.00 97.69 96 ALA A N 1
ATOM 682 C CA . ALA A 1 96 ? -2.028 -11.665 0.766 1.00 97.69 96 ALA A CA 1
ATOM 683 C C . ALA A 1 96 ? -2.276 -12.914 1.615 1.00 97.69 96 ALA A C 1
ATOM 685 O O . ALA A 1 96 ? -3.413 -13.379 1.705 1.00 97.69 96 ALA A O 1
ATOM 686 N N . ARG A 1 97 ? -1.235 -13.423 2.289 1.00 96.56 97 ARG A N 1
ATOM 687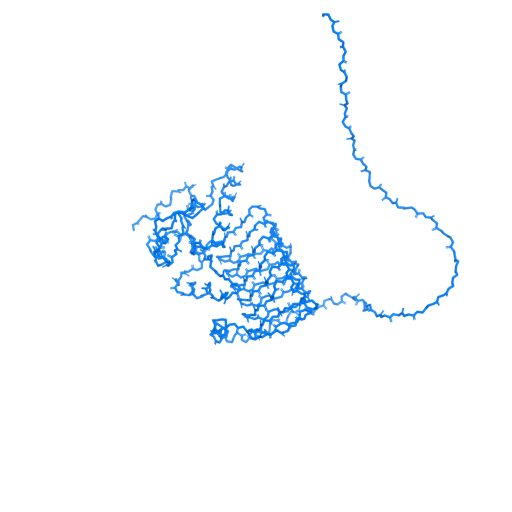 C CA . ARG A 1 97 ? -1.374 -14.557 3.214 1.00 96.56 97 ARG A CA 1
ATOM 688 C C . ARG A 1 97 ? -2.239 -14.201 4.415 1.00 96.56 97 ARG A C 1
ATOM 690 O O . ARG A 1 97 ? -3.100 -14.991 4.786 1.00 96.56 97 ARG A O 1
ATOM 697 N N . LEU A 1 98 ? -2.044 -13.018 5.000 1.00 97.44 98 LEU A N 1
ATOM 698 C CA . LEU A 1 98 ? -2.857 -12.559 6.125 1.00 97.44 98 LEU A CA 1
ATOM 699 C C . LEU A 1 98 ? -4.307 -12.308 5.716 1.00 97.44 98 LEU A C 1
ATOM 701 O O . LEU A 1 98 ? -5.202 -12.769 6.412 1.00 97.44 98 LEU A O 1
ATOM 705 N N . VAL A 1 99 ? -4.561 -11.677 4.570 1.00 97.94 99 VAL A N 1
ATOM 706 C CA . VAL A 1 99 ? -5.931 -11.506 4.055 1.00 97.94 99 VAL A CA 1
ATOM 707 C C . VAL A 1 99 ? -6.619 -12.860 3.854 1.00 97.94 99 VAL A C 1
ATOM 709 O O . VAL A 1 99 ? -7.715 -13.064 4.373 1.00 97.94 99 VAL A O 1
ATOM 712 N N . ARG A 1 100 ? -5.948 -13.834 3.217 1.00 96.75 100 ARG A N 1
ATOM 713 C CA . ARG A 1 100 ? -6.470 -15.209 3.088 1.00 96.75 100 ARG A CA 1
ATOM 714 C C . ARG A 1 100 ? -6.720 -15.883 4.436 1.00 96.75 100 ARG A C 1
ATOM 716 O O . ARG A 1 100 ? -7.726 -16.564 4.582 1.00 96.75 100 ARG A O 1
ATOM 723 N N . ARG A 1 101 ? -5.830 -15.697 5.416 1.00 96.81 101 ARG A N 1
ATOM 724 C CA . ARG A 1 101 ? -5.968 -16.277 6.763 1.00 96.81 101 ARG A CA 1
ATOM 725 C C . ARG A 1 101 ? -7.166 -15.702 7.518 1.00 96.81 101 ARG A C 1
ATOM 727 O O . ARG A 1 101 ? -7.870 -16.444 8.195 1.00 96.81 101 ARG A O 1
ATOM 734 N N . LEU A 1 102 ? -7.385 -14.392 7.410 1.00 97.12 102 LEU A N 1
ATOM 735 C CA . LEU A 1 102 ? -8.498 -13.717 8.073 1.00 97.12 102 LEU A CA 1
ATOM 736 C C . LEU A 1 102 ? -9.845 -14.043 7.417 1.00 97.12 102 LEU A C 1
ATOM 738 O O . LEU A 1 102 ? -10.849 -14.066 8.126 1.00 97.12 102 LEU A O 1
ATOM 742 N N . ALA A 1 103 ? -9.853 -14.319 6.104 1.00 96.94 103 ALA A N 1
ATOM 743 C CA . ALA A 1 103 ? -11.020 -14.764 5.337 1.00 96.94 103 ALA A CA 1
ATOM 744 C C . ALA A 1 103 ? -12.265 -13.883 5.557 1.00 96.94 103 ALA A C 1
ATOM 746 O O . ALA A 1 103 ? -13.384 -14.375 5.709 1.00 96.94 103 ALA A O 1
ATOM 747 N N . LEU A 1 104 ? -12.054 -12.567 5.623 1.00 97.25 104 LEU A N 1
ATOM 748 C CA . LEU A 1 104 ? -13.137 -11.600 5.760 1.00 97.25 104 LEU A CA 1
ATOM 749 C C . LEU A 1 104 ? -13.721 -11.286 4.377 1.00 97.25 104 LEU A C 1
ATOM 751 O O . LEU A 1 104 ? -12.973 -11.292 3.399 1.00 97.25 104 LEU A O 1
ATOM 755 N N . PRO A 1 105 ? -15.027 -10.996 4.282 1.00 97.06 105 PRO A N 1
ATOM 756 C CA . PRO A 1 105 ? -15.624 -10.542 3.033 1.00 97.06 105 PRO A CA 1
ATOM 757 C C . PRO A 1 105 ? -15.118 -9.136 2.667 1.00 97.06 105 PRO A C 1
ATOM 759 O O . PRO A 1 105 ? -14.764 -8.352 3.554 1.00 97.06 105 PRO A O 1
ATOM 762 N N . ASP A 1 106 ? -15.102 -8.807 1.375 1.00 97.19 106 ASP A N 1
ATOM 763 C CA . ASP A 1 106 ? -14.505 -7.574 0.843 1.00 97.19 106 ASP A CA 1
ATOM 764 C C . ASP A 1 106 ? -15.071 -6.298 1.495 1.00 97.19 106 ASP A C 1
ATOM 766 O O . ASP A 1 106 ? -14.335 -5.345 1.751 1.00 97.19 106 ASP A O 1
ATOM 770 N N . GLU A 1 107 ? -16.353 -6.294 1.872 1.00 96.00 107 GLU A N 1
ATOM 771 C CA . GLU A 1 107 ? -17.036 -5.154 2.499 1.00 96.00 107 GLU A CA 1
ATOM 772 C C . GLU A 1 107 ? -16.544 -4.848 3.925 1.00 96.00 107 GLU A C 1
ATOM 774 O O . GLU A 1 107 ? -16.866 -3.797 4.495 1.00 96.00 107 GLU A O 1
ATOM 779 N N . ARG A 1 108 ? -15.776 -5.759 4.536 1.00 97.12 108 ARG A N 1
ATOM 780 C CA . ARG A 1 108 ? -15.114 -5.528 5.828 1.00 97.12 108 ARG A CA 1
ATOM 781 C C . ARG A 1 108 ? -13.816 -4.749 5.683 1.00 97.12 108 ARG A C 1
ATOM 783 O O . ARG A 1 108 ? -13.324 -4.252 6.696 1.00 97.12 108 ARG A O 1
ATOM 790 N N . TYR A 1 109 ? -13.256 -4.631 4.482 1.00 98.50 109 TYR A N 1
ATOM 791 C CA . TYR A 1 109 ? -11.975 -3.973 4.291 1.00 98.50 109 TYR A CA 1
ATOM 792 C C . TYR A 1 109 ? -12.129 -2.494 3.934 1.00 98.50 109 TYR A C 1
ATOM 794 O O . TYR A 1 109 ? -12.594 -2.135 2.854 1.00 98.50 109 TYR A O 1
ATOM 802 N N . ALA A 1 110 ? -11.673 -1.620 4.830 1.00 98.31 110 ALA A N 1
ATOM 803 C CA . ALA A 1 110 ? -11.693 -0.183 4.595 1.00 98.31 110 ALA A CA 1
ATOM 804 C C . ALA A 1 110 ? -10.606 0.231 3.602 1.00 98.31 110 ALA A C 1
ATOM 806 O O . ALA A 1 110 ? -9.435 -0.117 3.760 1.00 98.31 110 ALA A O 1
ATOM 807 N N . THR A 1 111 ? -10.989 1.066 2.641 1.00 98.25 111 THR A N 1
ATOM 808 C CA . THR A 1 111 ? -10.042 1.847 1.843 1.00 98.25 111 THR A CA 1
ATOM 809 C C . THR A 1 111 ? -9.683 3.118 2.610 1.00 98.25 111 THR A C 1
ATOM 811 O O . THR A 1 111 ? -10.565 3.879 3.017 1.00 98.25 111 THR A O 1
ATOM 814 N N . VAL A 1 112 ? -8.388 3.350 2.828 1.00 98.56 112 VAL A N 1
ATOM 815 C CA . VAL A 1 112 ? -7.880 4.526 3.549 1.00 98.56 112 VAL A CA 1
ATOM 816 C C . VAL A 1 112 ? -7.198 5.455 2.557 1.00 98.56 112 VAL A C 1
ATOM 818 O O . VAL A 1 112 ? -6.232 5.071 1.908 1.00 98.56 112 VAL A O 1
ATOM 821 N N . THR A 1 113 ? -7.664 6.697 2.467 1.00 98.56 113 THR A N 1
ATOM 822 C CA . THR A 1 113 ? -7.081 7.712 1.583 1.00 98.56 113 THR A CA 1
ATOM 823 C C . THR A 1 113 ? -6.708 8.937 2.400 1.00 98.56 113 THR A C 1
ATOM 825 O O . THR A 1 113 ? -7.558 9.540 3.057 1.00 98.56 113 THR A O 1
ATOM 828 N N . HIS A 1 114 ? -5.429 9.303 2.370 1.00 98.75 114 HIS A N 1
ATOM 829 C CA . HIS A 1 114 ? -4.950 10.531 2.986 1.00 98.75 114 HIS A CA 1
ATOM 830 C C . HIS A 1 114 ? -5.605 11.749 2.305 1.00 98.75 114 HIS A C 1
ATOM 832 O O . HIS A 1 114 ? -5.677 11.777 1.078 1.00 98.75 114 HIS A O 1
ATOM 838 N N . PRO A 1 115 ? -6.030 12.794 3.042 1.00 98.19 115 PRO A N 1
ATOM 839 C CA . PRO A 1 115 ? -6.728 13.947 2.455 1.00 98.19 115 PRO A CA 1
ATOM 840 C C . PRO A 1 115 ? -5.901 14.755 1.440 1.00 98.19 115 PRO A C 1
ATOM 842 O O . PRO A 1 115 ? -6.466 15.520 0.669 1.00 98.19 115 PRO A O 1
ATOM 845 N N . SER A 1 116 ? -4.573 14.603 1.431 1.00 98.56 116 SER A N 1
ATOM 846 C CA . SER A 1 116 ? -3.690 15.223 0.428 1.00 98.56 116 SER A CA 1
ATOM 847 C C . SER A 1 116 ? -3.433 14.365 -0.817 1.00 98.56 116 SER A C 1
ATOM 849 O O . SER A 1 116 ? -2.682 14.795 -1.692 1.00 98.56 116 SER A O 1
ATOM 851 N N . ALA A 1 117 ? -3.988 13.153 -0.890 1.00 98.56 117 ALA A N 1
ATOM 852 C CA . ALA A 1 117 ? -3.929 12.340 -2.098 1.00 98.56 117 ALA A CA 1
ATOM 853 C C . ALA A 1 117 ? -4.826 12.961 -3.179 1.00 98.56 117 ALA A C 1
ATOM 855 O O . ALA A 1 117 ? -6.013 13.196 -2.953 1.00 98.56 117 ALA A O 1
ATOM 856 N N . ALA A 1 118 ? -4.262 13.213 -4.357 1.00 98.44 118 ALA A N 1
ATOM 857 C CA . ALA A 1 118 ? -4.996 13.720 -5.507 1.00 98.44 118 ALA A CA 1
ATOM 858 C C . ALA A 1 118 ? -5.520 12.536 -6.327 1.00 98.44 118 ALA A C 1
ATOM 860 O O . ALA A 1 118 ? -4.790 11.949 -7.125 1.00 98.44 118 ALA A O 1
ATOM 861 N N . VAL A 1 119 ? -6.778 12.162 -6.103 1.00 98.38 119 VAL A N 1
ATOM 862 C CA . VAL A 1 119 ? -7.436 11.061 -6.817 1.00 98.38 119 VAL A CA 1
ATOM 863 C C . VAL A 1 119 ? -8.493 11.643 -7.742 1.00 98.38 119 VAL A C 1
ATOM 865 O O . VAL A 1 119 ? -9.436 12.281 -7.281 1.00 98.38 119 VAL A O 1
ATOM 868 N N . SER A 1 120 ? -8.315 11.442 -9.044 1.00 97.94 120 SER A N 1
ATOM 869 C CA . SER A 1 120 ? -9.296 11.841 -10.052 1.00 97.94 120 SER A CA 1
ATOM 870 C C . SER A 1 120 ? -10.605 11.070 -9.925 1.00 97.94 120 SER A C 1
ATOM 872 O O . SER A 1 120 ? -10.609 9.908 -9.524 1.00 97.94 120 SER A O 1
ATOM 874 N N . GLU A 1 121 ? -11.711 11.695 -10.326 1.00 97.69 121 GLU A N 1
ATOM 875 C CA . GLU A 1 121 ? -13.052 11.097 -10.302 1.00 97.69 121 GLU A CA 1
ATOM 876 C C . GLU A 1 121 ? -13.176 9.861 -11.204 1.00 97.69 121 GLU A C 1
ATOM 878 O O . GLU A 1 121 ? -13.993 8.983 -10.939 1.00 97.69 121 GLU A O 1
ATOM 883 N N . SER A 1 122 ? -12.356 9.768 -12.257 1.00 98.38 122 SER A N 1
ATOM 884 C CA . SER A 1 122 ? -12.301 8.594 -13.138 1.00 98.38 122 SER A CA 1
ATOM 885 C C . SER A 1 122 ? -11.413 7.469 -12.601 1.00 98.38 122 SER A C 1
ATOM 887 O O . SER A 1 122 ? -11.362 6.394 -13.196 1.00 98.38 122 SER A O 1
ATOM 889 N N . SER A 1 123 ? -10.710 7.702 -11.491 1.00 98.56 123 SER A N 1
ATOM 890 C CA . SER A 1 123 ? -9.826 6.729 -10.859 1.00 98.56 123 SER A CA 1
ATOM 891 C C . SER A 1 123 ? -10.524 6.024 -9.698 1.00 98.56 123 SER A C 1
ATOM 893 O O . SER A 1 123 ? -11.414 6.566 -9.046 1.00 98.56 123 SER A O 1
ATOM 895 N N . SER A 1 124 ? -10.105 4.794 -9.412 1.00 98.38 124 SER A N 1
ATOM 896 C CA . SER A 1 124 ? -10.741 3.949 -8.400 1.00 98.38 124 SER A CA 1
ATOM 897 C C . SER A 1 124 ? -9.717 3.179 -7.573 1.00 98.38 124 SER A C 1
ATOM 899 O O . SER A 1 124 ? -8.625 2.859 -8.048 1.00 98.38 124 SER A O 1
ATOM 901 N N . ALA A 1 125 ? -10.082 2.873 -6.327 1.00 98.56 125 ALA A N 1
ATOM 902 C CA . ALA A 1 125 ? -9.293 2.027 -5.445 1.00 98.56 125 ALA A CA 1
ATOM 903 C C . ALA A 1 125 ? -10.167 0.960 -4.788 1.00 98.56 125 ALA A C 1
ATOM 905 O O . ALA A 1 125 ? -11.185 1.278 -4.172 1.00 98.56 125 ALA A O 1
ATOM 906 N N . GLY A 1 126 ? -9.752 -0.299 -4.926 1.00 98.62 126 GLY A N 1
ATOM 907 C CA . GLY A 1 126 ? -10.450 -1.448 -4.367 1.00 98.62 126 GLY A CA 1
ATOM 908 C C . GLY A 1 126 ? -10.420 -1.522 -2.833 1.00 98.62 126 GLY A C 1
ATOM 909 O O . GLY A 1 126 ? -9.751 -0.720 -2.166 1.00 98.62 126 GLY A O 1
ATOM 910 N N . PRO A 1 127 ? -11.149 -2.497 -2.263 1.00 98.69 127 PRO A N 1
ATOM 911 C CA . PRO A 1 127 ? -11.274 -2.682 -0.821 1.00 98.69 127 PRO A CA 1
ATOM 912 C C . PRO A 1 127 ? -9.918 -2.959 -0.164 1.00 98.69 127 PRO A C 1
ATOM 914 O O . PRO A 1 127 ? -9.038 -3.610 -0.730 1.00 98.69 127 PRO A O 1
ATOM 917 N N . GLY A 1 128 ? -9.727 -2.431 1.046 1.00 98.62 128 GLY A N 1
ATOM 918 C CA . GLY A 1 128 ? -8.500 -2.628 1.825 1.00 98.62 128 GLY A CA 1
ATOM 919 C C . GLY A 1 128 ? -7.258 -1.907 1.298 1.00 98.62 128 GLY A C 1
ATOM 920 O O . GLY A 1 128 ? -6.174 -2.112 1.850 1.00 98.62 128 GLY A O 1
ATOM 921 N N . SER A 1 129 ? -7.387 -1.105 0.239 1.00 98.88 129 SER A N 1
ATOM 922 C CA . SER A 1 129 ? -6.287 -0.324 -0.325 1.00 98.88 129 SER A CA 1
ATOM 923 C C . SER A 1 129 ? -5.986 0.920 0.514 1.00 98.88 129 SER A C 1
ATOM 925 O O . SER A 1 129 ? -6.876 1.527 1.112 1.00 98.88 129 SER A O 1
ATOM 927 N N . VAL A 1 130 ? -4.716 1.315 0.557 1.00 98.88 130 VAL A N 1
ATOM 928 C CA . VAL A 1 130 ? -4.239 2.473 1.320 1.00 98.88 130 VAL A CA 1
ATOM 929 C C . VAL A 1 130 ? -3.497 3.417 0.392 1.00 98.88 130 VAL A C 1
ATOM 931 O O . VAL A 1 130 ? -2.529 3.021 -0.252 1.00 98.88 130 VAL A O 1
ATOM 934 N N . LEU A 1 131 ? -3.940 4.668 0.346 1.00 98.81 131 LEU A N 1
ATOM 935 C CA . LEU A 1 131 ? -3.324 5.756 -0.400 1.00 98.81 131 LEU A CA 1
ATOM 936 C C . LEU A 1 131 ? -2.799 6.784 0.600 1.00 98.81 131 LEU A C 1
ATOM 938 O O . LEU A 1 131 ? -3.578 7.465 1.272 1.00 98.81 131 LEU A O 1
ATOM 942 N N . LEU A 1 132 ? -1.478 6.865 0.728 1.00 98.75 132 LEU A N 1
ATOM 943 C CA . LEU A 1 132 ? -0.817 7.780 1.652 1.00 98.75 132 LEU A CA 1
ATOM 944 C C . LEU A 1 132 ? -0.614 9.173 1.035 1.00 98.75 132 LEU A C 1
ATOM 946 O O . LEU A 1 132 ? -1.044 9.470 -0.079 1.00 98.75 132 LEU A O 1
ATOM 950 N N . ALA A 1 133 ? -0.020 10.073 1.817 1.00 98.56 133 ALA A N 1
ATOM 951 C CA . ALA A 1 133 ? 0.025 11.495 1.511 1.00 98.56 133 ALA A CA 1
ATOM 952 C C . ALA A 1 133 ? 0.653 11.809 0.142 1.00 98.56 133 ALA A C 1
ATOM 954 O O . ALA A 1 133 ? 1.694 11.269 -0.230 1.00 98.56 133 ALA A O 1
ATOM 955 N N . HIS A 1 134 ? 0.046 12.758 -0.573 1.00 98.62 134 HIS A N 1
ATOM 956 C CA . HIS A 1 134 ? 0.576 13.332 -1.812 1.00 98.62 134 HIS A CA 1
ATOM 957 C C . HIS A 1 134 ? 0.798 12.341 -2.961 1.00 98.62 134 HIS A C 1
ATOM 959 O O . HIS A 1 134 ? 1.555 12.652 -3.881 1.00 98.62 134 HIS A O 1
ATOM 965 N N . CYS A 1 135 ? 0.161 11.167 -2.944 1.00 98.50 135 CYS A N 1
ATOM 966 C CA . CYS A 1 135 ? 0.071 10.373 -4.161 1.00 98.50 135 CYS A CA 1
ATOM 967 C C . CYS A 1 135 ? -0.890 11.031 -5.166 1.00 98.50 135 CYS A C 1
ATOM 969 O O . CYS A 1 135 ? -1.824 11.736 -4.770 1.00 98.50 135 CYS A O 1
ATOM 971 N N . ALA A 1 136 ? -0.675 10.784 -6.455 1.00 98.69 136 ALA A N 1
ATOM 972 C CA . ALA A 1 136 ? -1.523 11.280 -7.533 1.00 98.69 136 ALA A CA 1
ATOM 973 C C . ALA A 1 136 ? -1.977 10.128 -8.434 1.00 98.69 136 ALA A C 1
ATOM 975 O O . ALA A 1 136 ? -1.143 9.360 -8.906 1.00 98.69 136 ALA A O 1
ATOM 976 N N . LEU A 1 137 ? -3.286 10.026 -8.666 1.00 98.69 137 LEU A N 1
ATOM 977 C CA . LEU A 1 137 ? -3.919 9.115 -9.623 1.00 98.69 137 LEU A CA 1
ATOM 978 C C . LEU A 1 137 ? -4.671 9.965 -10.651 1.00 98.69 137 LEU A C 1
ATOM 980 O O . LEU A 1 137 ? -5.723 10.525 -10.325 1.00 98.69 137 LEU A O 1
ATOM 984 N N . THR A 1 138 ? -4.138 10.098 -11.867 1.00 98.12 138 THR A N 1
ATOM 985 C CA . THR A 1 138 ? -4.562 11.182 -12.772 1.00 98.12 138 THR A CA 1
ATOM 986 C C . THR A 1 138 ? -5.822 10.900 -13.591 1.00 98.12 138 THR A C 1
ATOM 988 O O . THR A 1 138 ? -6.766 11.677 -13.507 1.00 98.12 138 THR A O 1
ATOM 991 N N . ALA A 1 139 ? -5.879 9.850 -14.408 1.00 98.19 139 ALA A N 1
ATOM 992 C CA . ALA A 1 139 ? -7.026 9.605 -15.283 1.00 98.19 139 ALA A CA 1
ATOM 993 C C . ALA A 1 139 ? -7.225 8.109 -15.513 1.00 98.19 139 ALA A C 1
ATOM 995 O O . ALA A 1 139 ? -6.308 7.428 -15.952 1.00 98.19 139 ALA A O 1
ATOM 996 N N . ALA A 1 140 ? -8.422 7.602 -15.224 1.00 98.44 140 ALA A N 1
ATOM 997 C CA . ALA A 1 140 ? -8.764 6.196 -15.439 1.00 98.44 140 ALA A CA 1
ATOM 998 C C . ALA A 1 140 ? -7.802 5.193 -14.758 1.00 98.44 140 ALA A C 1
ATOM 1000 O O . ALA A 1 140 ? -7.640 4.069 -15.233 1.00 98.44 140 ALA A O 1
ATOM 1001 N N . VAL A 1 141 ? -7.191 5.568 -13.624 1.00 98.88 141 VAL A N 1
ATOM 1002 C CA . VAL A 1 141 ? -6.331 4.657 -12.853 1.00 98.88 141 VAL A CA 1
ATOM 1003 C C . VAL A 1 141 ? -7.188 3.660 -12.088 1.00 98.88 141 VAL A C 1
ATOM 1005 O O . VAL A 1 141 ? -8.137 4.036 -11.393 1.00 98.88 141 VAL A O 1
ATOM 1008 N N . ARG A 1 142 ? -6.828 2.380 -12.155 1.00 98.88 142 ARG A N 1
ATOM 1009 C CA . ARG A 1 142 ? -7.547 1.304 -11.464 1.00 98.88 142 ARG A CA 1
ATOM 1010 C C . ARG A 1 142 ? -6.628 0.593 -10.485 1.00 98.88 142 ARG A C 1
ATOM 1012 O O . ARG A 1 142 ? -5.716 -0.115 -10.903 1.00 98.88 142 ARG A O 1
ATOM 1019 N N . LEU A 1 143 ? -6.896 0.739 -9.188 1.00 98.88 143 LEU A N 1
ATOM 1020 C CA . LEU A 1 143 ? -6.251 -0.071 -8.154 1.00 98.88 143 LEU A CA 1
ATOM 1021 C C . LEU A 1 143 ? -7.184 -1.197 -7.706 1.00 98.88 143 LEU A C 1
ATOM 1023 O O . LEU A 1 143 ? -8.341 -0.946 -7.365 1.00 98.88 143 LEU A O 1
ATOM 1027 N N . GLY A 1 144 ? -6.662 -2.419 -7.664 1.00 98.81 144 GLY A N 1
ATOM 1028 C CA . GLY A 1 144 ? -7.323 -3.598 -7.116 1.00 98.81 144 GLY A CA 1
ATOM 1029 C C . GLY A 1 144 ? -7.454 -3.553 -5.593 1.00 98.81 144 GLY A C 1
ATOM 1030 O O . GLY A 1 144 ? -7.342 -2.498 -4.956 1.00 98.81 144 GLY A O 1
ATOM 1031 N N . ALA A 1 145 ? -7.703 -4.715 -4.997 1.00 98.81 145 ALA A N 1
ATOM 1032 C CA . ALA A 1 145 ? -7.840 -4.854 -3.553 1.00 98.81 145 ALA A CA 1
ATOM 1033 C C . ALA A 1 145 ? -6.473 -4.869 -2.850 1.00 98.81 145 ALA A C 1
ATOM 1035 O O . ALA A 1 145 ? -5.490 -5.415 -3.352 1.00 98.81 145 ALA A O 1
ATOM 1036 N N . HIS A 1 146 ? -6.403 -4.315 -1.640 1.00 98.81 146 HIS A N 1
ATOM 1037 C CA . HIS A 1 146 ? -5.205 -4.346 -0.790 1.00 98.81 146 HIS A CA 1
ATOM 1038 C C . HIS A 1 146 ? -3.932 -3.766 -1.435 1.00 98.81 146 HIS A C 1
ATOM 1040 O O . HIS A 1 146 ? -2.811 -4.214 -1.141 1.00 98.81 146 HIS A O 1
ATOM 1046 N N . VAL A 1 147 ? -4.090 -2.767 -2.303 1.00 98.88 147 VAL A N 1
ATOM 1047 C CA . VAL A 1 147 ? -2.980 -2.017 -2.896 1.00 98.88 147 VAL A CA 1
ATOM 1048 C C . VAL A 1 147 ? -2.452 -1.007 -1.883 1.00 98.88 147 VAL A C 1
ATOM 1050 O O . VAL A 1 147 ? -3.216 -0.281 -1.251 1.00 98.88 147 VAL A O 1
ATOM 1053 N N . ALA A 1 148 ? -1.133 -0.953 -1.725 1.00 98.88 148 ALA A N 1
ATOM 1054 C CA . ALA A 1 148 ? -0.465 0.028 -0.878 1.00 98.88 148 ALA A CA 1
ATOM 1055 C C . ALA A 1 148 ? 0.227 1.071 -1.758 1.00 98.88 148 ALA A C 1
ATOM 1057 O O . ALA A 1 148 ? 1.199 0.748 -2.437 1.00 98.88 148 ALA A O 1
ATOM 1058 N N . VAL A 1 149 ? -0.263 2.308 -1.737 1.00 98.81 149 VAL A N 1
ATOM 1059 C CA . VAL A 1 149 ? 0.340 3.455 -2.420 1.00 98.81 149 VAL A CA 1
ATOM 1060 C C . VAL A 1 149 ? 0.994 4.345 -1.375 1.00 98.81 149 VAL A C 1
ATOM 1062 O O . VAL A 1 149 ? 0.329 5.050 -0.614 1.00 98.81 149 VAL A O 1
ATOM 1065 N N . MET A 1 150 ? 2.317 4.275 -1.316 1.00 98.56 150 MET A N 1
ATOM 1066 C CA . MET A 1 150 ? 3.130 5.033 -0.374 1.00 98.56 150 MET A CA 1
ATOM 1067 C C . MET A 1 150 ? 3.251 6.510 -0.804 1.00 98.56 150 MET A C 1
ATOM 1069 O O . MET A 1 150 ? 2.905 6.854 -1.941 1.00 98.56 150 MET A O 1
ATOM 1073 N N . PRO A 1 151 ? 3.730 7.410 0.078 1.00 98.75 151 PRO A N 1
ATOM 1074 C CA . PRO A 1 151 ? 3.704 8.842 -0.189 1.00 98.75 151 PRO A CA 1
ATOM 1075 C C . PRO A 1 151 ? 4.401 9.254 -1.489 1.00 98.75 151 PRO A C 1
ATOM 1077 O O . PRO A 1 151 ? 5.422 8.682 -1.876 1.00 98.75 151 PRO A O 1
ATOM 1080 N N . HIS A 1 152 ? 3.889 10.302 -2.133 1.00 98.69 152 HIS A N 1
ATOM 1081 C CA . HIS A 1 152 ? 4.455 10.886 -3.359 1.00 98.69 152 HIS A CA 1
ATOM 1082 C C . HIS A 1 152 ? 4.521 9.960 -4.588 1.00 98.69 152 HIS A C 1
ATOM 1084 O O . HIS A 1 152 ? 5.219 10.285 -5.550 1.00 98.69 152 HIS A O 1
ATOM 1090 N N . ALA A 1 153 ? 3.827 8.820 -4.590 1.00 98.81 153 ALA A N 1
ATOM 1091 C CA . ALA A 1 153 ? 3.708 7.997 -5.790 1.00 98.81 153 ALA A CA 1
ATOM 1092 C C . ALA A 1 153 ? 2.794 8.659 -6.840 1.00 98.81 153 ALA A C 1
ATOM 1094 O O . ALA A 1 153 ? 1.744 9.205 -6.499 1.00 98.81 153 ALA A O 1
ATOM 1095 N N . VAL A 1 154 ? 3.173 8.596 -8.115 1.00 98.88 154 VAL A N 1
ATOM 1096 C CA . VAL A 1 154 ? 2.404 9.152 -9.239 1.00 98.88 154 VAL A CA 1
ATOM 1097 C C . VAL A 1 154 ? 2.043 8.034 -10.206 1.00 98.88 154 VAL A C 1
ATOM 1099 O O . VAL A 1 154 ? 2.930 7.376 -10.752 1.00 98.88 154 VAL A O 1
ATOM 1102 N N . LEU A 1 155 ? 0.742 7.847 -10.404 1.00 98.81 155 LEU A N 1
ATOM 1103 C CA . LEU A 1 155 ? 0.144 6.949 -11.381 1.00 98.81 155 LEU A CA 1
ATOM 1104 C C . LEU A 1 155 ? -0.594 7.808 -12.406 1.00 98.81 155 LEU A C 1
ATOM 1106 O O . LEU A 1 155 ? -1.387 8.685 -12.040 1.00 98.81 155 LEU A O 1
ATOM 1110 N N . THR A 1 156 ? -0.278 7.593 -13.675 1.00 98.31 156 THR A N 1
ATOM 1111 C CA . THR A 1 156 ? -0.752 8.419 -14.783 1.00 98.31 156 THR A CA 1
ATOM 1112 C C . THR A 1 156 ? -1.927 7.764 -15.504 1.00 98.31 156 THR A C 1
ATOM 1114 O O . THR A 1 156 ? -2.639 6.962 -14.912 1.00 98.31 156 THR A O 1
ATOM 1117 N N . HIS A 1 157 ? -2.229 8.175 -16.735 1.00 98.56 157 HIS A N 1
ATOM 1118 C CA . HIS A 1 157 ? -3.456 7.739 -17.388 1.00 98.56 157 HIS A CA 1
ATOM 1119 C C . HIS A 1 157 ? -3.434 6.233 -17.691 1.00 98.56 157 HIS A C 1
ATOM 1121 O O . HIS A 1 157 ? -2.397 5.696 -18.069 1.00 98.56 157 HIS A O 1
ATOM 1127 N N . ASP A 1 158 ? -4.575 5.565 -17.525 1.00 98.62 158 ASP A N 1
ATOM 1128 C CA . ASP A 1 158 ? -4.793 4.152 -17.880 1.00 98.62 158 ASP A CA 1
ATOM 1129 C C . ASP A 1 158 ? -3.941 3.126 -17.105 1.00 98.62 158 ASP A C 1
ATOM 1131 O O . ASP A 1 158 ? -3.904 1.945 -17.467 1.00 98.62 158 ASP A O 1
ATOM 1135 N N . ASP A 1 159 ? -3.277 3.544 -16.023 1.00 98.88 159 ASP A N 1
ATOM 1136 C CA . ASP A 1 159 ? -2.513 2.635 -15.171 1.00 98.88 159 ASP A CA 1
ATOM 1137 C C . ASP A 1 159 ? -3.428 1.651 -14.437 1.00 98.88 159 ASP A C 1
ATOM 1139 O O . ASP A 1 159 ? -4.474 2.004 -13.878 1.00 98.88 159 ASP A O 1
ATOM 1143 N N . VAL A 1 160 ? -2.986 0.397 -14.371 1.00 98.94 160 VAL A N 1
ATOM 1144 C CA . VAL A 1 160 ? -3.676 -0.668 -13.644 1.00 98.94 160 VAL A CA 1
ATOM 1145 C C . VAL A 1 160 ? -2.723 -1.281 -12.632 1.00 98.94 160 VAL A C 1
ATOM 1147 O O . VAL A 1 160 ? -1.675 -1.804 -12.999 1.00 98.94 160 VAL A O 1
ATOM 1150 N N . ALA A 1 161 ? -3.114 -1.272 -11.361 1.00 98.94 161 ALA A N 1
ATOM 1151 C CA . ALA A 1 161 ? -2.456 -2.037 -10.313 1.00 98.94 161 ALA A CA 1
ATOM 1152 C C . ALA A 1 161 ? -3.407 -3.112 -9.796 1.00 98.94 161 ALA A C 1
ATOM 1154 O O . ALA A 1 161 ? -4.466 -2.801 -9.262 1.00 98.94 161 ALA A O 1
ATOM 1155 N N . GLU A 1 162 ? -3.040 -4.376 -9.959 1.00 98.88 162 GLU A N 1
ATOM 1156 C CA . GLU A 1 162 ? -3.827 -5.511 -9.482 1.00 98.88 162 GLU A CA 1
ATOM 1157 C C . GLU A 1 162 ? -3.740 -5.676 -7.955 1.00 98.88 162 GLU A C 1
ATOM 1159 O O . GLU A 1 162 ? -3.057 -4.927 -7.250 1.00 98.88 162 GLU A O 1
ATOM 1164 N N . ASP A 1 163 ? -4.447 -6.675 -7.425 1.00 98.81 163 ASP A N 1
ATOM 1165 C CA . ASP A 1 163 ? -4.514 -6.911 -5.987 1.00 98.81 163 ASP A CA 1
ATOM 1166 C C . ASP A 1 163 ? -3.126 -7.061 -5.351 1.00 98.81 163 ASP A C 1
ATOM 1168 O O . ASP A 1 163 ? -2.212 -7.662 -5.921 1.00 98.81 163 ASP A O 1
ATOM 1172 N N . PHE A 1 164 ? -2.989 -6.589 -4.113 1.00 98.75 164 PHE A N 1
ATOM 1173 C CA . PHE A 1 164 ? -1.788 -6.726 -3.280 1.00 98.75 164 PHE A CA 1
ATOM 1174 C C . PHE A 1 164 ? -0.529 -6.019 -3.797 1.00 98.75 164 PHE A C 1
ATOM 1176 O O . PHE A 1 164 ? 0.528 -6.149 -3.175 1.00 98.75 164 PHE A O 1
ATOM 1183 N N . VAL A 1 165 ? -0.613 -5.237 -4.875 1.00 98.88 165 VAL A N 1
ATOM 1184 C CA . VAL A 1 165 ? 0.518 -4.434 -5.351 1.00 98.88 165 VAL A CA 1
ATOM 1185 C C . VAL A 1 165 ? 0.986 -3.471 -4.256 1.00 98.88 165 VAL A C 1
ATOM 1187 O O . VAL A 1 165 ? 0.193 -2.898 -3.504 1.00 98.88 165 VAL A O 1
ATOM 1190 N N . THR A 1 166 ? 2.302 -3.300 -4.144 1.00 98.88 166 THR A N 1
ATOM 1191 C CA . THR A 1 166 ? 2.907 -2.274 -3.289 1.00 98.88 166 THR A CA 1
ATOM 1192 C C . THR A 1 166 ? 3.681 -1.290 -4.153 1.00 98.88 166 THR A C 1
ATOM 1194 O O . THR A 1 166 ? 4.643 -1.668 -4.813 1.00 98.88 166 THR A O 1
ATOM 1197 N N . ILE A 1 167 ? 3.273 -0.027 -4.120 1.00 98.88 167 ILE A N 1
ATOM 1198 C CA . ILE A 1 167 ? 3.889 1.095 -4.824 1.00 98.88 167 ILE A CA 1
ATOM 1199 C C . ILE A 1 167 ? 4.590 1.947 -3.770 1.00 98.88 167 ILE A C 1
ATOM 1201 O O . ILE A 1 167 ? 3.941 2.679 -3.025 1.00 98.88 167 ILE A O 1
ATOM 1205 N N . ALA A 1 168 ? 5.909 1.805 -3.648 1.00 98.69 168 ALA A N 1
ATOM 1206 C CA . ALA A 1 168 ? 6.677 2.498 -2.621 1.00 98.69 168 ALA A CA 1
ATOM 1207 C C . ALA A 1 168 ? 6.844 4.001 -2.914 1.00 98.69 168 ALA A C 1
ATOM 1209 O O . ALA A 1 168 ? 6.462 4.508 -3.970 1.00 98.69 168 ALA A O 1
ATOM 1210 N N . SER A 1 169 ? 7.386 4.737 -1.941 1.00 98.50 169 SER A N 1
ATOM 1211 C CA . SER A 1 169 ? 7.339 6.198 -1.957 1.00 98.50 169 SER A CA 1
ATOM 1212 C C . SER A 1 169 ? 8.052 6.786 -3.170 1.00 98.50 169 SER A C 1
ATOM 1214 O O . SER A 1 169 ? 9.144 6.343 -3.530 1.00 98.50 169 SER A O 1
ATOM 1216 N N . GLY A 1 170 ? 7.462 7.807 -3.788 1.00 98.62 170 GLY A N 1
ATOM 1217 C CA . GLY A 1 170 ? 8.072 8.521 -4.913 1.00 98.62 170 GLY A CA 1
ATOM 1218 C C . GLY A 1 170 ? 8.179 7.732 -6.224 1.00 98.62 170 GLY A C 1
ATOM 1219 O O . GLY A 1 170 ? 8.886 8.187 -7.126 1.00 98.62 170 GLY A O 1
ATOM 1220 N N . VAL A 1 171 ? 7.531 6.566 -6.339 1.00 98.88 171 VAL A N 1
ATOM 1221 C CA . VAL A 1 171 ? 7.422 5.832 -7.611 1.00 98.88 171 VAL A CA 1
ATOM 1222 C C . VAL A 1 171 ? 6.671 6.669 -8.642 1.00 98.88 171 VAL A C 1
ATOM 1224 O O . VAL A 1 171 ? 5.712 7.359 -8.301 1.00 98.88 171 VAL A O 1
ATOM 1227 N N . ARG A 1 172 ? 7.091 6.604 -9.906 1.00 98.88 172 ARG A N 1
ATOM 1228 C CA . ARG A 1 172 ? 6.379 7.238 -11.023 1.00 98.88 172 ARG A CA 1
ATOM 1229 C C . ARG A 1 172 ? 6.155 6.226 -12.134 1.00 98.88 172 ARG A C 1
ATOM 1231 O O . ARG A 1 172 ? 7.114 5.606 -12.598 1.00 98.88 172 ARG A O 1
ATOM 1238 N N . LEU A 1 173 ? 4.905 6.082 -12.544 1.00 98.88 173 LEU A N 1
ATOM 1239 C CA . LEU A 1 173 ? 4.507 5.255 -13.676 1.00 98.88 173 LEU A CA 1
ATOM 1240 C C . LEU A 1 173 ? 4.221 6.161 -14.881 1.00 98.88 173 LEU A C 1
ATOM 1242 O O . LEU A 1 173 ? 3.592 7.207 -14.724 1.00 98.88 173 LEU A O 1
ATOM 1246 N N . GLY A 1 174 ? 4.720 5.790 -16.061 1.00 98.56 174 GLY A N 1
ATOM 1247 C CA . GLY A 1 174 ? 4.223 6.319 -17.334 1.00 98.56 174 GLY A CA 1
ATOM 1248 C C . GLY A 1 174 ? 2.840 5.750 -17.656 1.00 98.56 174 GLY A C 1
ATOM 1249 O O . GLY A 1 174 ? 2.394 4.837 -16.974 1.00 98.56 174 GLY A O 1
ATOM 1250 N N . GLY A 1 175 ? 2.168 6.277 -18.682 1.00 98.50 175 GLY A N 1
ATOM 1251 C CA . GLY A 1 175 ? 0.779 5.907 -18.976 1.00 98.50 175 GLY A CA 1
ATOM 1252 C C . GLY A 1 175 ? 0.608 4.446 -19.395 1.00 98.50 175 GLY A C 1
ATOM 1253 O O . GLY A 1 175 ? 1.463 3.876 -20.075 1.00 98.50 175 GLY A O 1
ATOM 1254 N N . GLY A 1 176 ? -0.508 3.836 -19.008 1.00 98.62 176 GLY A N 1
ATOM 1255 C CA . GLY A 1 176 ? -0.875 2.472 -19.383 1.00 98.62 176 GLY A CA 1
ATOM 1256 C C . GLY A 1 176 ? 0.007 1.381 -18.770 1.00 98.62 176 GLY A C 1
ATOM 1257 O O . GLY A 1 176 ? 0.049 0.269 -19.306 1.00 98.62 176 GLY A O 1
ATOM 1258 N N . VAL A 1 177 ? 0.731 1.667 -17.685 1.00 98.88 177 VAL A N 1
ATOM 1259 C CA . VAL A 1 177 ? 1.529 0.669 -16.965 1.00 98.88 177 VAL A CA 1
ATOM 1260 C C . VAL A 1 177 ? 0.618 -0.335 -16.268 1.00 98.88 177 VAL A C 1
ATOM 1262 O O . VAL A 1 177 ? -0.386 0.011 -15.642 1.00 98.88 177 VAL A O 1
ATOM 1265 N N . ARG A 1 178 ? 1.002 -1.613 -16.333 1.00 98.94 178 ARG A N 1
ATOM 1266 C CA . ARG A 1 178 ? 0.304 -2.712 -15.658 1.00 98.94 178 ARG A CA 1
ATOM 1267 C C . ARG A 1 178 ? 1.181 -3.296 -14.563 1.00 98.94 178 ARG A C 1
ATOM 1269 O O . ARG A 1 178 ? 2.196 -3.931 -14.834 1.00 98.94 178 ARG A O 1
ATOM 1276 N N . LEU A 1 179 ? 0.779 -3.102 -13.317 1.00 98.94 179 LEU A N 1
ATOM 1277 C CA . LEU A 1 179 ? 1.383 -3.732 -12.150 1.00 98.94 179 LEU A CA 1
ATOM 1278 C C . LEU A 1 179 ? 0.562 -4.971 -11.797 1.00 98.94 179 LEU A C 1
ATOM 1280 O O . LEU A 1 179 ? -0.544 -4.861 -11.267 1.00 98.94 179 LEU A O 1
ATOM 1284 N N . ALA A 1 180 ? 1.082 -6.149 -12.129 1.00 98.81 180 ALA A N 1
ATOM 1285 C CA . ALA A 1 180 ? 0.383 -7.403 -11.894 1.00 98.81 180 ALA 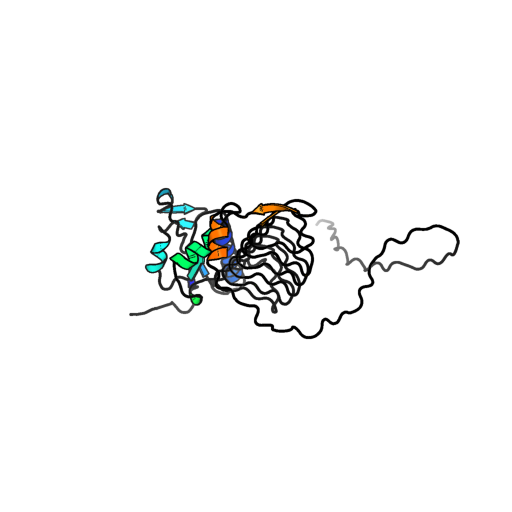A CA 1
ATOM 1286 C C . ALA A 1 180 ? 0.406 -7.806 -10.413 1.00 98.81 180 ALA A C 1
ATOM 1288 O O . ALA A 1 180 ? 1.212 -7.316 -9.613 1.00 98.81 180 ALA A O 1
ATOM 1289 N N . ARG A 1 181 ? -0.493 -8.728 -10.058 1.00 98.56 181 ARG A N 1
ATOM 1290 C CA . ARG A 1 181 ? -0.831 -9.098 -8.682 1.00 98.56 181 ARG A CA 1
ATOM 1291 C C . ARG A 1 181 ? 0.396 -9.237 -7.795 1.00 98.56 181 ARG A C 1
ATOM 1293 O O . ARG A 1 181 ? 1.312 -10.017 -8.065 1.00 98.56 181 ARG A O 1
ATOM 1300 N N . GLY A 1 182 ? 0.368 -8.504 -6.690 1.00 98.38 182 GLY A N 1
ATOM 1301 C CA . GLY A 1 182 ? 1.351 -8.625 -5.634 1.00 98.38 182 GLY A CA 1
ATOM 1302 C C . GLY A 1 182 ? 2.750 -8.140 -5.993 1.00 98.38 182 GLY A C 1
ATOM 1303 O O . GLY A 1 182 ? 3.643 -8.361 -5.188 1.00 98.38 182 GLY A O 1
ATOM 1304 N N . CYS A 1 183 ? 2.999 -7.503 -7.143 1.00 98.69 183 CYS A N 1
ATOM 1305 C CA . CYS A 1 183 ? 4.338 -6.979 -7.405 1.00 98.69 183 CYS A CA 1
ATOM 1306 C C . CYS A 1 183 ? 4.704 -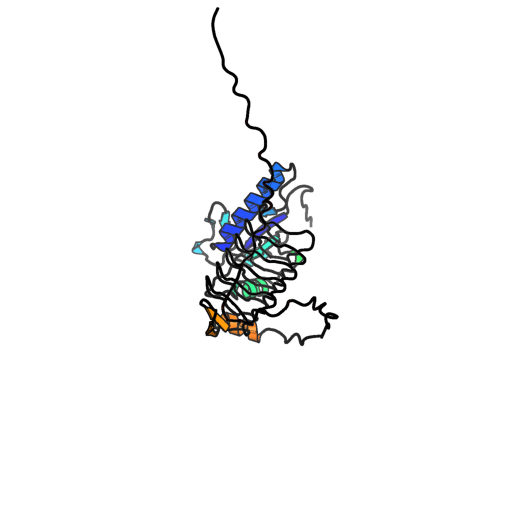5.842 -6.431 1.00 98.69 183 CYS A C 1
ATOM 1308 O O . CYS A 1 183 ? 3.847 -5.097 -5.938 1.00 98.69 183 CYS A O 1
ATOM 1310 N N . TYR A 1 184 ? 5.999 -5.677 -6.184 1.00 98.88 184 TYR A N 1
ATOM 1311 C CA . TYR A 1 184 ? 6.549 -4.623 -5.341 1.00 98.88 184 TYR A CA 1
ATOM 1312 C C . TYR A 1 184 ? 7.366 -3.644 -6.183 1.00 98.88 184 TYR A C 1
ATOM 1314 O O . TYR A 1 184 ? 8.399 -4.013 -6.736 1.00 98.88 184 TYR A O 1
ATOM 1322 N N . VAL A 1 185 ? 6.954 -2.378 -6.241 1.00 98.88 185 VAL A N 1
ATOM 1323 C CA . VAL A 1 185 ? 7.692 -1.319 -6.934 1.00 98.88 185 VAL A CA 1
ATOM 1324 C C . VAL A 1 185 ? 8.443 -0.474 -5.910 1.00 98.88 185 VAL A C 1
ATOM 1326 O O . VAL A 1 185 ? 7.832 0.228 -5.108 1.00 98.88 185 VAL A O 1
ATOM 1329 N N . GLY A 1 186 ? 9.773 -0.588 -5.894 1.00 98.75 186 GLY A N 1
ATOM 1330 C CA . GLY A 1 186 ? 10.647 0.038 -4.904 1.00 98.75 186 GLY A CA 1
ATOM 1331 C C . GLY A 1 186 ? 10.689 1.561 -4.969 1.00 98.75 186 GLY A C 1
ATOM 1332 O O . GLY A 1 186 ? 10.425 2.168 -6.000 1.00 98.75 186 GLY A O 1
ATOM 1333 N N . ALA A 1 187 ? 11.031 2.186 -3.837 1.00 98.62 187 ALA A N 1
ATOM 1334 C CA . ALA A 1 187 ? 10.916 3.633 -3.673 1.00 98.62 187 ALA A CA 1
ATOM 1335 C C . ALA A 1 187 ? 11.718 4.386 -4.744 1.00 98.62 187 ALA A C 1
ATOM 1337 O O . ALA A 1 187 ? 12.840 3.999 -5.074 1.00 98.62 187 ALA A O 1
ATOM 1338 N N . GLY A 1 188 ? 11.138 5.446 -5.298 1.00 98.69 188 GLY A N 1
ATOM 1339 C CA . GLY A 1 188 ? 11.757 6.258 -6.343 1.00 98.69 188 GLY A CA 1
ATOM 1340 C C . GLY A 1 188 ? 11.965 5.553 -7.688 1.00 98.69 188 GLY A C 1
ATOM 1341 O O . GLY A 1 188 ? 12.643 6.120 -8.540 1.00 98.69 188 GLY A O 1
ATOM 1342 N N . ALA A 1 189 ? 11.437 4.341 -7.896 1.00 98.88 189 ALA A N 1
ATOM 1343 C CA . ALA A 1 189 ? 11.525 3.682 -9.194 1.00 98.88 189 ALA A CA 1
ATOM 1344 C C . ALA A 1 189 ? 10.682 4.410 -10.256 1.00 98.88 189 ALA A C 1
ATOM 1346 O O . ALA A 1 189 ? 9.634 4.993 -9.963 1.00 98.88 189 ALA A O 1
ATOM 1347 N N . LEU A 1 190 ? 11.156 4.351 -11.496 1.00 98.88 190 LEU A N 1
ATOM 1348 C CA . LEU A 1 190 ? 10.504 4.903 -12.678 1.00 98.88 190 LEU A CA 1
ATOM 1349 C C . LEU A 1 190 ? 10.134 3.745 -13.603 1.00 98.88 190 LEU A C 1
ATOM 1351 O O . LEU A 1 190 ? 10.996 2.922 -13.920 1.00 98.88 190 LEU A O 1
ATOM 1355 N N . VAL A 1 191 ? 8.880 3.681 -14.039 1.00 98.88 191 VAL A N 1
ATOM 1356 C CA . VAL A 1 191 ? 8.400 2.656 -14.973 1.00 98.88 191 VAL A CA 1
ATOM 1357 C C . VAL A 1 191 ? 7.925 3.344 -16.244 1.00 98.88 191 VAL A C 1
ATOM 1359 O O . VAL A 1 191 ? 7.067 4.220 -16.178 1.00 98.88 191 VAL A O 1
ATOM 1362 N N . ARG A 1 192 ? 8.516 2.981 -17.387 1.00 98.69 192 ARG A N 1
ATOM 1363 C CA . ARG A 1 192 ? 8.137 3.508 -18.705 1.00 98.69 192 ARG A CA 1
ATOM 1364 C C . ARG A 1 192 ? 6.684 3.150 -19.036 1.00 98.69 192 ARG A C 1
ATOM 1366 O O . ARG A 1 192 ? 6.203 2.110 -18.600 1.00 98.69 192 ARG A O 1
ATOM 1373 N N . GLU A 1 193 ? 6.017 3.992 -19.818 1.00 98.69 193 GLU A N 1
ATOM 1374 C CA . GLU A 1 193 ? 4.676 3.750 -20.348 1.00 98.69 193 GLU A CA 1
ATOM 1375 C C . GLU A 1 193 ? 4.517 2.354 -20.972 1.00 98.69 193 GLU A C 1
ATOM 1377 O O . GLU A 1 193 ? 5.461 1.792 -21.539 1.00 98.69 193 GLU A O 1
ATOM 1382 N N . TYR A 1 194 ? 3.308 1.803 -20.848 1.00 98.56 194 TYR A N 1
ATOM 1383 C CA . TYR A 1 194 ? 2.881 0.511 -21.401 1.00 98.56 194 TYR A CA 1
ATOM 1384 C C . TYR A 1 194 ? 3.718 -0.708 -20.986 1.00 98.56 194 TYR A C 1
ATOM 1386 O O . TYR A 1 194 ? 3.610 -1.771 -21.596 1.00 98.56 194 TYR A O 1
ATOM 1394 N N . VAL A 1 195 ? 4.538 -0.581 -19.942 1.00 98.75 195 VAL A N 1
ATOM 1395 C CA . VAL A 1 195 ? 5.288 -1.699 -19.365 1.00 98.75 195 VAL A CA 1
ATOM 1396 C C . VAL A 1 195 ? 4.400 -2.515 -18.434 1.00 98.75 195 VAL A C 1
ATOM 1398 O O . VAL A 1 195 ? 3.650 -1.973 -17.618 1.00 98.75 195 VAL A O 1
ATOM 1401 N N . THR A 1 196 ? 4.554 -3.834 -18.498 1.00 98.88 196 THR A N 1
ATOM 1402 C CA . THR A 1 196 ? 3.992 -4.767 -17.523 1.00 98.88 196 THR A CA 1
ATOM 1403 C C . THR A 1 196 ? 5.052 -5.207 -16.514 1.00 98.88 196 THR A C 1
ATOM 1405 O O . THR A 1 196 ? 6.098 -5.750 -16.871 1.00 98.88 196 THR A O 1
ATOM 1408 N N . VAL A 1 197 ? 4.764 -5.020 -15.227 1.00 98.88 197 VAL A N 1
ATOM 1409 C CA . VAL A 1 197 ? 5.542 -5.569 -14.111 1.00 98.88 197 VAL A CA 1
ATOM 1410 C C . VAL A 1 197 ? 4.837 -6.826 -13.612 1.00 98.88 197 VAL A C 1
ATOM 1412 O O . VAL A 1 197 ? 3.757 -6.747 -13.031 1.00 98.88 197 VAL A O 1
ATOM 1415 N N . GLY A 1 198 ? 5.428 -7.991 -13.877 1.00 98.75 198 GLY A N 1
ATOM 1416 C CA . GLY A 1 198 ? 4.809 -9.297 -13.664 1.00 98.75 198 GLY A CA 1
ATOM 1417 C C . GLY A 1 198 ? 4.495 -9.622 -12.202 1.00 98.75 198 GLY A C 1
ATOM 1418 O O . GLY A 1 198 ? 5.070 -9.054 -11.269 1.00 98.75 198 GLY A O 1
ATOM 1419 N N . ALA A 1 199 ? 3.576 -10.568 -12.002 1.00 98.69 199 ALA A N 1
ATOM 1420 C CA . ALA A 1 199 ? 3.058 -10.907 -10.682 1.00 98.69 199 ALA A CA 1
ATOM 1421 C C . ALA A 1 199 ? 4.178 -11.327 -9.723 1.00 98.69 199 ALA A C 1
ATOM 1423 O O . ALA A 1 199 ? 5.090 -12.066 -10.104 1.00 98.69 199 ALA A O 1
ATOM 1424 N N . TRP A 1 200 ? 4.101 -10.850 -8.479 1.00 98.31 200 TRP A N 1
ATOM 1425 C CA . TRP A 1 200 ? 5.072 -11.145 -7.417 1.00 98.31 200 TRP A CA 1
ATOM 1426 C C . TRP A 1 200 ? 6.541 -10.852 -7.772 1.00 98.31 200 TRP A C 1
ATOM 1428 O O . TRP A 1 200 ? 7.465 -11.435 -7.200 1.00 98.31 200 TRP A O 1
ATOM 1438 N N . SER A 1 201 ? 6.767 -9.970 -8.746 1.00 98.69 201 SER A N 1
ATOM 1439 C CA . SER A 1 201 ? 8.087 -9.425 -9.046 1.00 98.69 201 SER A CA 1
ATOM 1440 C C . SER A 1 201 ? 8.434 -8.274 -8.097 1.00 98.69 201 SER A C 1
ATOM 1442 O O . SER A 1 201 ? 7.567 -7.689 -7.444 1.00 98.69 201 SER A O 1
ATOM 1444 N N . LEU A 1 202 ? 9.720 -7.934 -8.019 1.00 98.81 202 LEU A N 1
ATOM 1445 C CA . LEU A 1 202 ? 10.213 -6.804 -7.243 1.00 98.81 202 LEU A CA 1
ATOM 1446 C C . LEU A 1 202 ? 11.084 -5.897 -8.106 1.00 98.81 202 LEU A C 1
ATOM 1448 O O . LEU A 1 202 ? 12.136 -6.301 -8.601 1.00 98.81 202 LEU A O 1
ATOM 1452 N N . ILE A 1 203 ? 10.695 -4.635 -8.197 1.00 98.88 203 ILE A N 1
ATOM 1453 C CA . ILE A 1 203 ? 11.529 -3.563 -8.722 1.00 98.88 203 ILE A CA 1
ATOM 1454 C C . ILE A 1 203 ? 12.293 -2.942 -7.555 1.00 98.88 203 ILE A C 1
ATOM 1456 O O . ILE A 1 203 ? 11.709 -2.535 -6.549 1.00 98.88 203 ILE A O 1
ATOM 1460 N N . GLY A 1 204 ? 13.616 -2.892 -7.663 1.00 98.62 204 GLY A N 1
ATOM 1461 C CA . GLY A 1 204 ? 14.485 -2.281 -6.669 1.00 98.62 204 GLY A CA 1
ATOM 1462 C C . GLY A 1 204 ? 14.256 -0.778 -6.543 1.00 98.62 204 GLY A C 1
ATOM 1463 O O . GLY A 1 204 ? 13.787 -0.115 -7.466 1.00 98.62 204 GLY A O 1
ATOM 1464 N N . MET A 1 205 ? 14.634 -0.233 -5.388 1.00 98.38 205 MET A N 1
ATOM 1465 C CA . MET A 1 205 ? 14.649 1.211 -5.154 1.00 98.38 205 MET A CA 1
ATOM 1466 C C . MET A 1 205 ? 15.443 1.934 -6.253 1.00 98.38 205 MET A C 1
ATOM 1468 O O . MET A 1 205 ? 16.535 1.498 -6.617 1.00 98.38 205 MET A O 1
ATOM 1472 N N . GLY A 1 206 ? 14.887 3.033 -6.766 1.00 98.56 206 GLY A N 1
ATOM 1473 C CA . GLY A 1 206 ? 15.516 3.897 -7.766 1.00 98.56 206 GLY A CA 1
ATOM 1474 C C . GLY A 1 206 ? 15.717 3.267 -9.147 1.00 98.56 206 GLY A C 1
ATOM 1475 O O . GLY A 1 206 ? 16.427 3.843 -9.969 1.00 98.56 206 GLY A O 1
ATOM 1476 N N . ALA A 1 207 ? 15.149 2.088 -9.420 1.00 98.81 207 ALA A N 1
ATOM 1477 C CA . ALA A 1 207 ? 15.333 1.433 -10.708 1.00 98.81 207 ALA A CA 1
ATOM 1478 C C . ALA A 1 207 ? 14.572 2.154 -11.836 1.00 98.81 207 ALA A C 1
ATOM 1480 O O . ALA A 1 207 ? 13.471 2.658 -11.623 1.00 98.81 207 ALA A O 1
ATOM 1481 N N . ALA A 1 208 ? 15.144 2.158 -13.043 1.00 98.81 208 ALA A N 1
ATOM 1482 C CA . ALA A 1 208 ? 14.508 2.696 -14.248 1.00 98.81 208 ALA A CA 1
ATOM 1483 C C . ALA A 1 208 ? 14.088 1.548 -15.176 1.00 98.81 208 ALA A C 1
ATOM 1485 O O . ALA A 1 208 ? 14.908 0.991 -15.910 1.00 98.81 208 ALA A O 1
ATOM 1486 N N . VAL A 1 209 ? 12.818 1.157 -15.111 1.00 98.81 209 VAL A N 1
ATOM 1487 C CA . VAL A 1 209 ? 12.257 0.022 -15.848 1.00 98.81 209 VAL A CA 1
ATOM 1488 C C . VAL A 1 209 ? 11.834 0.477 -17.240 1.00 98.81 209 VAL A C 1
ATOM 1490 O O . VAL A 1 209 ? 10.917 1.279 -17.393 1.00 98.81 209 VAL A O 1
ATOM 1493 N N . LEU A 1 210 ? 12.521 -0.041 -18.258 1.00 98.69 210 LEU A N 1
ATOM 1494 C CA . LEU A 1 210 ? 12.321 0.336 -19.661 1.00 98.69 210 LEU A CA 1
ATOM 1495 C C . LEU A 1 210 ? 11.632 -0.756 -20.491 1.00 98.69 210 LEU A C 1
ATOM 1497 O O . LEU A 1 210 ? 11.557 -0.630 -21.705 1.00 98.69 210 LEU A O 1
ATOM 1501 N N . GLY A 1 211 ? 11.183 -1.848 -19.882 1.00 98.50 211 GLY A N 1
ATOM 1502 C CA . GLY A 1 211 ? 10.560 -2.971 -20.577 1.00 98.50 211 GLY A CA 1
ATOM 1503 C C . GLY A 1 211 ? 9.922 -3.940 -19.593 1.00 98.50 211 GLY A C 1
ATOM 1504 O O . GLY A 1 211 ? 10.127 -3.804 -18.385 1.00 98.50 211 GLY A O 1
ATOM 1505 N N . ASP A 1 212 ? 9.161 -4.893 -20.124 1.00 98.75 212 ASP A N 1
ATOM 1506 C CA . ASP A 1 212 ? 8.398 -5.841 -19.317 1.00 98.75 212 ASP A CA 1
ATOM 1507 C C . ASP A 1 212 ? 9.285 -6.648 -18.370 1.00 98.75 212 ASP A C 1
ATOM 1509 O O . ASP A 1 212 ? 10.380 -7.100 -18.722 1.00 98.75 212 ASP A O 1
ATOM 1513 N N . VAL A 1 213 ? 8.776 -6.839 -17.156 1.00 98.81 213 VAL A N 1
ATOM 1514 C CA . VAL A 1 213 ? 9.423 -7.616 -16.102 1.00 98.81 213 VAL A CA 1
ATOM 1515 C C . VAL A 1 213 ? 8.660 -8.925 -15.928 1.00 98.81 213 VAL A C 1
ATOM 1517 O O . VAL A 1 213 ? 7.476 -8.886 -15.583 1.00 98.81 213 VAL A O 1
ATOM 1520 N N . PRO A 1 214 ? 9.299 -10.090 -16.137 1.00 98.62 214 PRO A N 1
ATOM 1521 C CA . PRO A 1 214 ? 8.631 -11.372 -15.957 1.00 98.62 214 PRO A CA 1
ATOM 1522 C C . PRO A 1 214 ? 8.137 -11.596 -14.513 1.00 98.62 214 PRO A C 1
ATOM 1524 O O . PRO A 1 214 ? 8.734 -11.076 -13.561 1.00 98.62 214 PRO A O 1
ATOM 1527 N N . PRO A 1 215 ? 7.069 -12.394 -14.317 1.00 98.56 215 PRO A N 1
ATOM 1528 C CA . PRO A 1 215 ? 6.586 -12.755 -12.988 1.00 98.56 215 PRO A CA 1
ATOM 1529 C 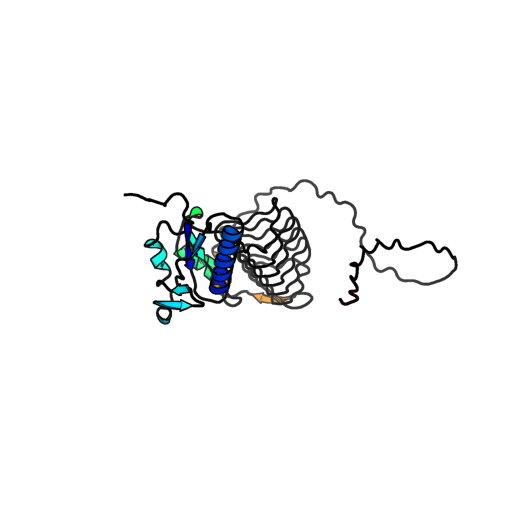C . PRO A 1 215 ? 7.667 -13.406 -12.120 1.00 98.56 215 PRO A C 1
ATOM 1531 O O . PRO A 1 215 ? 8.484 -14.192 -12.599 1.00 98.56 215 PRO A O 1
ATOM 1534 N N . GLY A 1 216 ? 7.651 -13.104 -10.822 1.00 98.12 216 GLY A N 1
ATOM 1535 C CA . GLY A 1 216 ? 8.566 -13.706 -9.854 1.00 98.12 216 GLY A CA 1
ATOM 1536 C C . GLY A 1 216 ? 10.040 -13.334 -10.048 1.00 98.12 216 GLY A C 1
ATOM 1537 O O . GLY A 1 216 ? 10.914 -14.068 -9.584 1.00 98.12 216 GLY A O 1
ATOM 1538 N N . GLU A 1 217 ? 10.350 -12.219 -10.712 1.00 98.50 217 GLU A N 1
ATOM 1539 C CA . GLU A 1 217 ? 11.722 -11.726 -10.867 1.00 98.50 217 GLU A CA 1
ATOM 1540 C C . GLU A 1 217 ? 12.026 -10.492 -10.019 1.00 98.50 217 GLU A C 1
ATOM 1542 O O . GLU A 1 217 ? 11.143 -9.734 -9.636 1.00 98.50 217 GLU A O 1
ATOM 1547 N N . VAL A 1 218 ? 13.309 -10.267 -9.738 1.00 98.75 218 VAL A N 1
ATOM 1548 C CA . VAL A 1 218 ? 13.808 -9.059 -9.079 1.00 98.75 218 VAL A CA 1
ATOM 1549 C C . VAL A 1 218 ? 14.676 -8.280 -10.049 1.00 98.75 218 VAL A C 1
ATOM 1551 O O . VAL A 1 218 ? 15.661 -8.823 -10.551 1.00 98.75 218 VAL A O 1
ATOM 1554 N N . TRP A 1 219 ? 14.340 -7.016 -10.287 1.00 98.75 219 TRP A N 1
ATOM 1555 C CA . TRP A 1 219 ? 15.031 -6.129 -11.222 1.00 98.75 219 TRP A CA 1
ATOM 1556 C C . TRP A 1 219 ? 15.556 -4.884 -10.512 1.00 98.75 219 TRP A C 1
ATOM 1558 O O . TRP A 1 219 ? 14.858 -4.303 -9.688 1.00 98.75 219 TRP A O 1
ATOM 1568 N N . VAL A 1 220 ? 16.785 -4.458 -10.813 1.00 98.75 220 VAL A N 1
ATOM 1569 C CA . VAL A 1 220 ? 17.432 -3.296 -10.170 1.00 98.75 220 VAL A CA 1
ATOM 1570 C C . VAL A 1 220 ? 18.258 -2.484 -11.169 1.00 98.75 220 VAL A C 1
ATOM 1572 O O . VAL A 1 220 ? 18.641 -3.001 -12.217 1.00 98.75 220 VAL A O 1
ATOM 1575 N N . GLY A 1 221 ? 18.586 -1.239 -10.815 1.00 98.50 221 GLY A N 1
ATOM 1576 C CA . GLY A 1 221 ? 19.518 -0.389 -11.565 1.00 98.50 221 GLY A CA 1
ATOM 1577 C C . GLY A 1 221 ? 18.862 0.535 -12.593 1.00 98.50 221 GLY A C 1
ATOM 1578 O O . GLY A 1 221 ? 17.644 0.540 -12.774 1.00 98.50 221 GLY A O 1
ATOM 1579 N N . SER A 1 222 ? 19.692 1.341 -13.257 1.00 98.06 222 SER A N 1
ATOM 1580 C CA . SER A 1 222 ? 19.289 2.248 -14.333 1.00 98.06 222 SER A CA 1
ATOM 1581 C C . SER A 1 222 ? 20.232 2.068 -15.533 1.00 98.06 222 SER A C 1
ATOM 1583 O O . SER A 1 222 ? 21.404 2.433 -15.432 1.00 98.06 222 SER A O 1
ATOM 1585 N N . PRO A 1 223 ? 19.765 1.472 -16.645 1.00 97.94 223 PRO A N 1
ATOM 1586 C CA . PRO A 1 223 ? 18.444 0.862 -16.810 1.00 97.94 223 PRO A CA 1
ATOM 1587 C C . PRO A 1 223 ? 18.290 -0.418 -15.968 1.00 97.94 223 PRO A C 1
ATOM 1589 O O . PRO A 1 223 ? 19.268 -1.113 -15.689 1.00 97.94 223 PRO A O 1
ATOM 1592 N N . ALA A 1 224 ? 17.059 -0.747 -15.579 1.00 98.69 224 ALA A N 1
ATOM 1593 C CA . ALA A 1 224 ? 16.773 -1.904 -14.741 1.00 98.69 224 ALA A CA 1
ATOM 1594 C C . ALA A 1 224 ? 17.142 -3.209 -15.459 1.00 98.69 224 ALA A C 1
ATOM 1596 O O . ALA A 1 224 ? 16.885 -3.377 -16.657 1.00 98.69 224 ALA A O 1
ATOM 1597 N N . ARG A 1 225 ? 17.755 -4.139 -14.729 1.00 98.62 225 ARG A N 1
ATOM 1598 C CA . ARG A 1 225 ? 18.119 -5.476 -15.209 1.00 98.62 225 ARG A CA 1
ATOM 1599 C C . ARG A 1 225 ? 17.760 -6.522 -14.172 1.00 98.62 225 ARG A C 1
ATOM 1601 O O . ARG A 1 225 ? 17.799 -6.249 -12.969 1.00 98.62 225 ARG A O 1
ATOM 1608 N N . ARG A 1 226 ? 17.466 -7.732 -14.650 1.00 98.50 226 ARG A N 1
ATOM 1609 C CA . ARG A 1 226 ? 17.248 -8.902 -13.802 1.00 98.50 226 ARG A CA 1
ATOM 1610 C C . ARG A 1 226 ? 18.459 -9.132 -12.896 1.00 98.50 226 ARG A C 1
ATOM 1612 O O . ARG A 1 226 ? 19.573 -9.320 -13.372 1.00 98.50 226 ARG A O 1
ATOM 1619 N N . LEU A 1 227 ? 18.210 -9.166 -11.593 1.00 98.50 227 LEU A N 1
ATOM 1620 C CA . LEU A 1 227 ? 19.184 -9.495 -10.557 1.00 98.50 227 LEU A CA 1
ATOM 1621 C C . LEU A 1 227 ? 19.077 -10.968 -10.153 1.00 98.50 227 LEU A C 1
ATOM 1623 O O . LEU A 1 227 ? 20.079 -11.672 -10.075 1.00 98.50 227 LEU A O 1
ATOM 1627 N N . ARG A 1 228 ? 17.856 -11.430 -9.861 1.00 98.19 228 ARG A N 1
ATOM 1628 C CA . ARG A 1 228 ? 17.567 -12.784 -9.357 1.00 98.19 228 ARG A CA 1
ATOM 1629 C C . ARG A 1 228 ? 16.075 -13.105 -9.457 1.00 98.19 228 ARG A C 1
ATOM 1631 O O . ARG A 1 228 ? 15.283 -12.244 -9.822 1.00 98.19 228 ARG A O 1
ATOM 1638 N N . ALA A 1 229 ? 15.694 -14.321 -9.076 1.00 97.50 229 ALA A N 1
ATOM 1639 C CA . ALA A 1 229 ? 14.300 -14.667 -8.800 1.00 97.50 229 ALA A CA 1
ATOM 1640 C C . ALA A 1 229 ? 13.813 -14.054 -7.470 1.00 97.50 229 ALA A C 1
ATOM 1642 O O . ALA A 1 229 ? 14.624 -13.742 -6.586 1.00 97.50 229 ALA A O 1
ATOM 1643 N N . ALA A 1 230 ? 12.497 -13.893 -7.330 1.00 95.06 230 ALA A N 1
ATOM 1644 C CA . ALA A 1 230 ? 11.812 -13.463 -6.115 1.00 95.06 230 ALA A CA 1
ATOM 1645 C C . ALA A 1 230 ? 11.962 -14.489 -4.975 1.00 95.06 230 ALA A C 1
ATOM 1647 O O . ALA A 1 230 ? 12.504 -15.581 -5.153 1.00 95.06 230 ALA A O 1
ATOM 1648 N N . GLY A 1 231 ? 11.551 -14.106 -3.765 1.00 94.44 231 GLY A N 1
ATOM 1649 C CA . GLY A 1 231 ? 11.702 -14.947 -2.581 1.00 94.44 231 GLY A CA 1
ATOM 1650 C C . GLY A 1 231 ? 10.800 -16.192 -2.596 1.00 94.44 231 GLY A C 1
ATOM 1651 O O . GLY A 1 231 ? 9.900 -16.322 -3.433 1.00 94.44 231 GLY A O 1
ATOM 1652 N N . PRO A 1 232 ? 11.017 -17.142 -1.664 1.00 94.69 232 PRO A N 1
ATOM 1653 C CA . PRO A 1 232 ? 10.203 -18.356 -1.568 1.00 94.69 232 PRO A CA 1
ATOM 1654 C C . PRO A 1 232 ? 8.717 -18.081 -1.309 1.00 94.69 232 PRO A C 1
ATOM 1656 O O . PRO A 1 232 ? 7.864 -18.829 -1.784 1.00 94.69 232 PRO A O 1
ATOM 1659 N N . ALA A 1 233 ? 8.416 -17.019 -0.559 1.00 93.81 233 ALA A N 1
ATOM 1660 C CA . ALA A 1 233 ? 7.059 -16.603 -0.235 1.00 93.81 233 ALA A CA 1
ATOM 1661 C C . ALA A 1 233 ? 6.306 -16.154 -1.493 1.00 93.81 233 ALA A C 1
ATOM 1663 O O . ALA A 1 233 ? 5.266 -16.712 -1.824 1.00 93.81 233 ALA A O 1
ATOM 1664 N N . GLU A 1 234 ? 6.892 -15.227 -2.244 1.00 96.25 234 GLU A N 1
ATOM 1665 C CA . GLU A 1 234 ? 6.402 -14.746 -3.537 1.00 96.25 234 GLU A CA 1
ATOM 1666 C C . GLU A 1 234 ? 6.255 -15.888 -4.551 1.00 96.25 234 GLU A C 1
ATOM 1668 O O . GLU A 1 234 ? 5.253 -16.006 -5.248 1.00 96.25 234 GLU A O 1
ATOM 1673 N N . SER A 1 235 ? 7.231 -16.798 -4.581 1.00 93.94 235 SER A N 1
ATOM 1674 C CA . SER A 1 235 ? 7.215 -17.963 -5.473 1.00 93.94 235 SER A CA 1
ATOM 1675 C C . SER A 1 235 ? 6.111 -18.971 -5.138 1.00 93.94 235 SER A C 1
ATOM 1677 O O . SER A 1 235 ? 5.701 -19.748 -6.002 1.00 93.94 235 SER A O 1
ATOM 1679 N N . ARG A 1 236 ? 5.671 -19.040 -3.877 1.00 94.31 236 ARG A N 1
ATOM 1680 C CA . ARG A 1 236 ? 4.514 -19.851 -3.475 1.00 94.31 236 ARG A CA 1
ATOM 1681 C C . ARG A 1 236 ? 3.233 -19.189 -3.961 1.00 94.31 236 ARG A C 1
ATOM 1683 O O . ARG A 1 236 ? 2.429 -19.843 -4.610 1.00 94.31 236 ARG A O 1
ATOM 1690 N N . GLU A 1 237 ? 3.105 -17.891 -3.717 1.00 94.50 237 GLU A N 1
ATOM 1691 C CA . GLU A 1 237 ? 1.957 -17.115 -4.173 1.00 94.50 237 GLU A CA 1
ATOM 1692 C C . GLU A 1 237 ? 1.760 -17.165 -5.682 1.00 94.50 237 GLU A C 1
ATOM 1694 O O . GLU A 1 237 ? 0.633 -17.272 -6.148 1.00 94.50 237 GLU A O 1
ATOM 1699 N N . LEU A 1 238 ? 2.850 -17.094 -6.446 1.00 92.56 238 LEU A N 1
ATOM 1700 C CA . LEU A 1 238 ? 2.810 -17.173 -7.901 1.00 92.56 238 LEU A CA 1
ATOM 1701 C C . LEU A 1 238 ? 2.274 -18.526 -8.388 1.00 92.56 238 LEU A C 1
ATOM 1703 O O . LEU A 1 238 ? 1.528 -18.569 -9.357 1.00 92.56 238 LEU A O 1
ATOM 1707 N N . ARG A 1 239 ? 2.619 -19.622 -7.700 1.00 91.69 239 ARG A N 1
ATOM 1708 C CA . ARG A 1 239 ? 2.161 -20.982 -8.035 1.00 91.69 239 ARG A CA 1
ATOM 1709 C C . ARG A 1 239 ? 0.717 -21.257 -7.636 1.00 91.69 239 ARG A C 1
ATOM 1711 O O . ARG A 1 239 ? 0.070 -22.092 -8.253 1.00 91.69 239 ARG A O 1
ATOM 1718 N N . GLU A 1 240 ? 0.233 -20.592 -6.595 1.00 85.12 240 GLU A N 1
ATOM 1719 C CA . GLU A 1 240 ? -1.142 -20.729 -6.107 1.00 85.12 240 GLU A CA 1
ATOM 1720 C C . GLU A 1 240 ? -2.146 -19.896 -6.926 1.00 85.12 240 GLU A C 1
ATOM 1722 O O . GLU A 1 240 ? -3.348 -19.962 -6.669 1.00 85.12 240 GLU A O 1
ATOM 1727 N N . GLN A 1 241 ? -1.687 -19.121 -7.917 1.00 69.75 241 GLN A N 1
ATOM 1728 C CA . GLN A 1 241 ? -2.586 -18.399 -8.812 1.00 69.75 241 GLN A CA 1
ATOM 1729 C C . GLN A 1 241 ? -3.287 -19.386 -9.757 1.00 69.75 241 GLN A C 1
ATOM 1731 O O . GLN A 1 241 ? -2.607 -20.069 -10.524 1.00 69.75 241 GLN A O 1
ATOM 1736 N N . PRO A 1 242 ? -4.632 -19.464 -9.762 1.00 52.25 242 PRO A N 1
ATOM 1737 C CA . PRO A 1 242 ? -5.322 -20.129 -10.854 1.00 52.25 242 PRO A CA 1
ATOM 1738 C C . PRO A 1 242 ? -4.979 -19.377 -12.140 1.00 52.25 242 PRO A C 1
ATOM 1740 O O . PRO A 1 242 ? -5.092 -18.149 -12.172 1.00 52.25 242 PRO A O 1
ATOM 1743 N N . GLU A 1 243 ? -4.553 -20.097 -13.180 1.00 43.06 243 GLU A N 1
ATOM 1744 C CA . GLU A 1 243 ? -4.343 -19.531 -14.510 1.00 43.06 243 GLU A CA 1
ATOM 1745 C C . GLU A 1 243 ? -5.644 -18.865 -14.969 1.00 43.06 243 GLU A C 1
ATOM 1747 O O . GLU A 1 243 ? -6.540 -19.510 -15.515 1.00 43.06 243 GLU A O 1
ATOM 1752 N N . ARG A 1 244 ? -5.782 -17.555 -14.755 1.00 45.34 244 ARG A N 1
ATOM 1753 C CA . ARG A 1 244 ? -6.758 -16.775 -15.501 1.00 45.34 244 ARG A CA 1
ATOM 1754 C C . ARG A 1 244 ? -6.179 -16.666 -16.900 1.00 45.34 244 ARG A C 1
ATOM 1756 O O . ARG A 1 244 ? -5.417 -15.754 -17.200 1.00 45.34 244 ARG A O 1
ATOM 1763 N N . HIS A 1 245 ? -6.483 -17.671 -17.719 1.00 34.88 245 HIS A N 1
ATOM 1764 C CA . HIS A 1 245 ? -6.338 -17.589 -19.160 1.00 34.88 245 HIS A CA 1
ATOM 1765 C C . HIS A 1 245 ? -6.867 -16.230 -19.606 1.00 34.88 245 HIS A C 1
ATOM 1767 O O . HIS A 1 245 ? -7.955 -15.820 -19.195 1.00 34.88 245 HIS A O 1
ATOM 1773 N N . ALA A 1 246 ? -6.072 -15.545 -20.423 1.00 37.19 246 ALA A N 1
ATOM 1774 C CA . ALA A 1 246 ? -6.466 -14.347 -21.129 1.00 37.19 246 ALA A CA 1
ATOM 1775 C C . ALA A 1 246 ? -7.760 -14.630 -21.906 1.00 37.19 246 ALA A C 1
ATOM 1777 O O . ALA A 1 246 ? -7.735 -15.141 -23.025 1.00 37.19 246 ALA A O 1
ATOM 1778 N N . SER A 1 247 ? -8.912 -14.320 -21.314 1.00 32.41 247 SER A N 1
ATOM 1779 C CA . SER A 1 247 ? -10.116 -14.080 -22.088 1.00 32.41 247 SER A CA 1
ATOM 1780 C C . SER A 1 247 ? -9.843 -12.791 -22.843 1.00 32.41 247 SER A C 1
ATOM 1782 O O . SER A 1 247 ? -9.793 -11.717 -22.246 1.00 32.41 247 SER A O 1
ATOM 1784 N N . GLY A 1 248 ? -9.546 -12.934 -24.133 1.00 35.66 248 GLY A N 1
ATOM 1785 C CA . GLY A 1 248 ? -9.289 -11.824 -25.027 1.00 35.66 248 GLY A CA 1
ATOM 1786 C C . GLY A 1 248 ? -10.491 -10.895 -25.079 1.00 35.66 248 GLY A C 1
ATOM 1787 O O . GLY A 1 248 ? -11.416 -11.113 -25.851 1.00 35.66 248 GLY A O 1
ATOM 1788 N N . GLU A 1 249 ? -10.444 -9.824 -24.300 1.00 31.44 249 GLU A N 1
ATOM 1789 C CA . GLU A 1 249 ? -11.016 -8.563 -24.733 1.00 31.44 249 GLU A CA 1
ATOM 1790 C C . GLU A 1 249 ? -9.940 -7.898 -25.585 1.00 31.44 249 GLU A C 1
ATOM 1792 O O . GLU A 1 249 ? -8.975 -7.308 -25.098 1.00 31.44 249 GLU A O 1
ATOM 1797 N N . GLN A 1 250 ? -10.070 -8.097 -26.897 1.00 35.50 250 GLN A N 1
ATOM 1798 C CA . GLN A 1 250 ? -9.425 -7.242 -27.876 1.00 35.50 250 GLN A CA 1
ATOM 1799 C C . GLN A 1 250 ? -9.906 -5.820 -27.586 1.00 35.50 250 GLN A C 1
ATOM 1801 O O . GLN A 1 250 ? -11.036 -5.462 -27.917 1.00 35.50 250 GLN A O 1
ATOM 1806 N N . ASN A 1 251 ? -9.061 -5.013 -26.948 1.00 36.69 251 ASN A N 1
ATOM 1807 C CA . ASN A 1 251 ? -9.222 -3.574 -27.025 1.00 36.69 251 ASN A CA 1
ATOM 1808 C C . ASN A 1 251 ? -9.157 -3.210 -28.512 1.00 36.69 251 ASN A C 1
ATOM 1810 O O . ASN A 1 251 ? -8.163 -3.491 -29.187 1.00 36.69 251 ASN A O 1
ATOM 1814 N N . GLY A 1 252 ? -10.266 -2.663 -29.016 1.00 32.28 252 GLY A N 1
ATOM 1815 C CA . GLY A 1 252 ? -10.381 -2.096 -30.356 1.00 32.28 252 GLY A CA 1
ATOM 1816 C C . GLY A 1 252 ? -9.296 -1.048 -30.626 1.00 32.28 252 GLY A C 1
ATOM 1817 O O . GLY A 1 252 ? -8.586 -0.633 -29.710 1.00 32.28 252 GLY A O 1
ATOM 1818 N N . PRO A 1 253 ? -9.129 -0.667 -31.901 1.00 36.66 253 PRO A N 1
ATOM 1819 C CA . PRO A 1 253 ? -7.849 -0.281 -32.464 1.00 36.66 253 PRO A CA 1
ATOM 1820 C C . PRO A 1 253 ? -7.213 0.868 -31.690 1.00 36.66 253 PRO A C 1
ATOM 1822 O O . PRO A 1 253 ? -7.836 1.902 -31.457 1.00 36.66 253 PRO A O 1
ATOM 1825 N N . HIS A 1 254 ? -5.938 0.667 -31.355 1.00 42.09 254 HIS A N 1
ATOM 1826 C CA . HIS A 1 254 ? -4.998 1.747 -31.122 1.00 42.09 254 HIS A CA 1
ATOM 1827 C C . HIS A 1 254 ? -5.181 2.785 -32.231 1.00 42.09 254 HIS A C 1
ATOM 1829 O O . HIS A 1 254 ? -4.861 2.518 -33.391 1.00 42.09 254 HIS A O 1
ATOM 1835 N N . ASP A 1 255 ? -5.690 3.961 -31.874 1.00 35.31 255 ASP A N 1
ATOM 1836 C CA . ASP A 1 255 ? -5.436 5.158 -32.657 1.00 35.31 255 ASP A CA 1
ATOM 1837 C C . ASP A 1 255 ? -3.937 5.431 -32.536 1.00 35.31 255 ASP A C 1
ATOM 1839 O O . ASP A 1 255 ? -3.450 6.055 -31.591 1.00 35.31 255 ASP A O 1
ATOM 1843 N N . THR A 1 256 ? -3.170 4.851 -33.456 1.00 39.62 256 THR A N 1
ATOM 1844 C CA . THR A 1 256 ? -1.789 5.234 -33.701 1.00 39.62 256 THR A CA 1
ATOM 1845 C C . THR A 1 256 ? -1.808 6.604 -34.369 1.00 39.62 256 THR A C 1
ATOM 1847 O O . THR A 1 256 ? -1.532 6.733 -35.563 1.00 39.62 256 THR A O 1
ATOM 1850 N N . GLY A 1 257 ? -2.127 7.636 -33.587 1.00 34.53 257 GLY A N 1
ATOM 1851 C CA . GLY A 1 257 ? -1.696 8.991 -33.877 1.00 34.53 257 GLY A CA 1
ATOM 1852 C C . GLY A 1 257 ? -0.175 8.953 -33.966 1.00 34.53 257 GLY A C 1
ATOM 1853 O O . GLY A 1 257 ? 0.505 8.691 -32.976 1.00 34.53 257 GLY A O 1
ATOM 1854 N N . ALA A 1 258 ? 0.338 9.093 -35.185 1.00 38.06 258 ALA A N 1
ATOM 1855 C CA . ALA A 1 258 ? 1.738 8.941 -35.537 1.00 38.06 258 ALA A CA 1
ATOM 1856 C C . ALA A 1 258 ? 2.656 9.775 -34.625 1.00 38.06 258 ALA A C 1
ATOM 1858 O O . ALA A 1 258 ? 2.828 10.976 -34.815 1.00 38.06 258 ALA A O 1
ATOM 1859 N N . GLY A 1 259 ? 3.277 9.119 -33.645 1.00 35.16 259 GLY A N 1
ATOM 1860 C CA . GLY A 1 259 ? 4.530 9.575 -33.064 1.00 35.16 259 GLY A CA 1
ATOM 1861 C C . GLY A 1 259 ? 5.649 9.146 -34.003 1.00 35.16 259 GLY A C 1
ATOM 1862 O O . GLY A 1 259 ? 5.971 7.961 -34.077 1.00 35.16 259 GLY A O 1
ATOM 1863 N N . GLU A 1 260 ? 6.201 10.089 -34.764 1.00 36.06 260 GLU A N 1
ATOM 1864 C CA . GLU A 1 260 ? 7.395 9.838 -35.571 1.00 36.06 260 GLU A CA 1
ATOM 1865 C C . GLU A 1 260 ? 8.534 9.286 -34.691 1.00 36.06 260 GLU A C 1
ATOM 1867 O O . GLU A 1 260 ? 8.775 9.799 -33.592 1.00 36.06 260 GLU A O 1
ATOM 1872 N N . PRO A 1 261 ? 9.274 8.257 -35.141 1.00 41.06 261 PRO A N 1
ATOM 1873 C CA . PRO A 1 261 ? 10.421 7.765 -34.398 1.00 41.06 261 PRO A CA 1
ATOM 1874 C C . PRO A 1 261 ? 11.582 8.760 -34.510 1.00 41.06 261 PRO A C 1
ATOM 1876 O O . PRO A 1 261 ? 12.111 9.007 -35.594 1.00 41.06 261 PRO A O 1
ATOM 1879 N N . TYR A 1 262 ? 12.030 9.288 -33.370 1.00 37.72 262 TYR A N 1
ATOM 1880 C CA . TYR A 1 262 ? 13.287 10.030 -33.268 1.00 37.72 262 TYR A CA 1
ATOM 1881 C C . TYR A 1 262 ? 14.463 9.086 -33.584 1.00 37.72 262 TYR A C 1
ATOM 1883 O O . TYR A 1 262 ? 14.911 8.309 -32.741 1.00 37.72 262 TYR A O 1
ATOM 1891 N N . GLY A 1 263 ? 14.947 9.133 -34.827 1.00 35.12 263 GLY A N 1
ATOM 1892 C CA . GLY A 1 263 ? 16.190 8.495 -35.266 1.00 35.12 263 GLY A CA 1
ATOM 1893 C C . GLY A 1 263 ? 17.387 9.458 -35.183 1.00 35.12 263 GLY A C 1
ATOM 1894 O O . GLY A 1 263 ? 17.209 10.669 -35.328 1.00 35.12 263 GLY A O 1
ATOM 1895 N N . PRO A 1 264 ? 18.625 8.971 -34.969 1.00 44.59 264 PRO A N 1
ATOM 1896 C CA . PRO A 1 264 ? 19.795 9.829 -34.830 1.00 44.59 264 PRO A CA 1
ATOM 1897 C C . PRO A 1 264 ? 20.347 10.202 -36.216 1.00 44.59 264 PRO A C 1
ATOM 1899 O O . PRO A 1 264 ? 21.020 9.407 -36.867 1.00 44.59 264 PRO A O 1
ATOM 1902 N N . GLY A 1 265 ? 20.062 11.420 -36.681 1.00 31.55 265 GLY A N 1
ATOM 1903 C CA . GLY A 1 265 ? 20.584 11.962 -37.938 1.00 31.55 265 GLY A CA 1
ATOM 1904 C C . GLY A 1 265 ? 21.694 12.984 -37.704 1.00 31.55 265 GLY A C 1
ATOM 1905 O O . GLY A 1 265 ? 21.425 14.119 -37.325 1.00 31.55 265 GLY A O 1
ATOM 1906 N N . GLY A 1 266 ? 22.947 12.597 -37.944 1.00 31.70 266 GLY A N 1
ATOM 1907 C CA . GLY A 1 266 ? 24.065 13.533 -38.051 1.00 31.70 266 GLY A CA 1
ATOM 1908 C C . GLY A 1 266 ? 24.211 14.097 -39.468 1.00 31.70 266 GLY A C 1
ATOM 1909 O O . GLY A 1 266 ? 24.134 13.335 -40.428 1.00 31.70 266 GLY A O 1
ATOM 1910 N N . ARG A 1 267 ? 24.477 15.408 -39.580 1.00 32.91 267 ARG A N 1
ATOM 1911 C CA . ARG A 1 267 ? 25.584 16.052 -40.334 1.00 32.91 267 ARG A CA 1
ATOM 1912 C C . ARG A 1 267 ? 25.283 17.527 -40.645 1.00 32.91 267 ARG A C 1
ATOM 1914 O O . ARG A 1 267 ? 24.316 17.857 -41.313 1.00 32.91 267 ARG A O 1
ATOM 1921 N N . ASP A 1 268 ? 26.195 18.364 -40.163 1.00 31.52 268 ASP A N 1
ATOM 1922 C CA . ASP A 1 268 ? 26.837 19.520 -40.798 1.00 31.52 268 ASP A CA 1
ATOM 1923 C C . ASP A 1 268 ? 26.107 20.453 -41.793 1.00 31.52 268 ASP A C 1
ATOM 1925 O O . ASP A 1 268 ? 25.945 20.168 -42.977 1.00 31.52 268 ASP A O 1
ATOM 1929 N N . SER A 1 269 ? 26.059 21.712 -41.340 1.00 33.72 269 SER A N 1
ATOM 1930 C CA . SER A 1 269 ? 26.680 22.894 -41.967 1.00 33.72 269 SER A CA 1
ATOM 1931 C C . SER A 1 269 ? 25.849 23.824 -42.873 1.00 33.72 269 SER A C 1
ATOM 1933 O O . SER A 1 269 ? 25.269 23.429 -43.877 1.00 33.72 269 SER A O 1
ATOM 1935 N N . ARG A 1 270 ? 26.027 25.120 -42.551 1.00 30.58 270 ARG A N 1
ATOM 1936 C CA . ARG A 1 270 ? 25.880 26.354 -43.352 1.00 30.58 270 ARG A CA 1
ATOM 1937 C C . ARG A 1 270 ? 24.500 27.032 -43.424 1.00 30.58 270 ARG A C 1
ATOM 1939 O O . ARG A 1 270 ? 23.639 26.647 -44.195 1.00 30.58 270 ARG A O 1
ATOM 1946 N N . GLY A 1 271 ? 24.440 28.211 -42.790 1.00 28.48 271 GLY A N 1
ATOM 1947 C CA . GLY A 1 271 ? 24.182 29.451 -43.535 1.00 28.48 271 GLY A CA 1
ATOM 1948 C C . GLY A 1 271 ? 22.876 30.207 -43.267 1.00 28.48 271 GLY A C 1
ATOM 1949 O O . GLY A 1 271 ? 21.874 29.923 -43.896 1.00 28.48 271 GLY A O 1
ATOM 1950 N N . ALA A 1 272 ? 23.003 31.274 -42.466 1.00 30.69 272 ALA A N 1
ATOM 1951 C CA . ALA A 1 272 ? 22.367 32.596 -42.598 1.00 30.69 272 ALA A CA 1
ATOM 1952 C C . ALA A 1 272 ? 20.831 32.761 -42.511 1.00 30.69 272 ALA A C 1
ATOM 1954 O O . ALA A 1 272 ? 20.065 32.178 -43.263 1.00 30.69 272 ALA A O 1
ATOM 1955 N N . GLY A 1 273 ? 20.407 33.745 -41.704 1.00 29.36 273 GLY A N 1
ATOM 1956 C CA . GLY A 1 273 ? 19.124 34.433 -41.894 1.00 29.36 273 GLY A CA 1
ATOM 1957 C C . GLY A 1 273 ? 18.474 34.919 -40.605 1.00 29.36 273 GLY A C 1
ATOM 1958 O O . GLY A 1 273 ? 18.001 34.128 -39.807 1.00 29.36 273 GLY A O 1
ATOM 1959 N N . ARG A 1 274 ? 18.459 36.236 -40.398 1.00 33.56 274 ARG A N 1
ATOM 1960 C CA . ARG A 1 274 ? 17.894 36.935 -39.234 1.00 33.56 274 ARG A CA 1
ATOM 1961 C C . ARG A 1 274 ? 16.359 36.925 -39.249 1.00 33.56 274 ARG A C 1
ATOM 1963 O O . ARG A 1 274 ? 15.768 37.067 -40.312 1.00 33.56 274 ARG A O 1
ATOM 1970 N N . GLY A 1 275 ? 15.745 36.922 -38.065 1.00 30.50 275 GLY A N 1
ATOM 1971 C CA . GLY A 1 275 ? 14.324 37.233 -37.873 1.00 30.50 275 GLY A CA 1
ATOM 1972 C C . GLY A 1 275 ? 13.899 37.096 -36.412 1.00 30.50 275 GLY A C 1
ATOM 1973 O O . GLY A 1 275 ? 13.472 36.031 -35.990 1.00 30.50 275 GLY A O 1
ATOM 1974 N N . GLN A 1 276 ? 14.065 38.161 -35.625 1.00 33.69 276 GLN A N 1
ATOM 1975 C CA . GLN A 1 276 ? 13.568 38.263 -34.248 1.00 33.69 276 GLN A CA 1
ATOM 1976 C C . GLN A 1 276 ? 12.073 38.605 -34.241 1.00 33.69 276 GLN A C 1
ATOM 1978 O O . GLN A 1 276 ? 11.664 39.511 -34.966 1.00 33.69 276 GLN A O 1
ATOM 1983 N N . SER A 1 277 ? 11.293 37.955 -33.371 1.00 33.19 277 SER A N 1
ATOM 1984 C CA . SER A 1 277 ? 10.080 38.491 -32.719 1.00 33.19 277 SER A CA 1
ATOM 1985 C C . SER A 1 277 ? 9.613 37.549 -31.588 1.00 33.19 277 SER A C 1
ATOM 1987 O O . SER A 1 277 ? 10.048 36.399 -31.558 1.00 33.19 277 SER A O 1
ATOM 1989 N N . PRO A 1 278 ? 8.856 38.046 -30.589 1.00 41.12 278 PRO A N 1
ATOM 1990 C CA . PRO A 1 278 ? 9.295 37.947 -29.197 1.00 41.12 278 PRO A CA 1
ATOM 1991 C C . PRO A 1 278 ? 8.534 36.938 -28.325 1.00 41.12 278 PRO A C 1
ATOM 1993 O O . PRO A 1 278 ? 7.412 36.527 -28.606 1.00 41.12 278 PRO A O 1
ATOM 1996 N N . VAL A 1 279 ? 9.180 36.611 -27.205 1.00 35.97 279 VAL A N 1
ATOM 1997 C CA . VAL A 1 279 ? 8.670 35.834 -26.071 1.00 35.97 279 VAL A CA 1
ATOM 1998 C C . VAL A 1 279 ? 7.583 36.633 -25.342 1.00 35.97 279 VAL A C 1
ATOM 2000 O O . VAL A 1 279 ? 7.837 37.735 -24.856 1.00 35.97 279 VAL A O 1
ATOM 2003 N N . GLY A 1 280 ? 6.378 36.068 -25.249 1.00 29.69 280 GLY A N 1
ATOM 2004 C CA . GLY A 1 280 ? 5.300 36.583 -24.409 1.00 29.69 280 GLY A CA 1
ATOM 2005 C C . GLY A 1 280 ? 5.577 36.303 -22.932 1.00 29.69 280 GLY A C 1
ATOM 2006 O O . GLY A 1 280 ? 5.580 35.152 -22.503 1.00 29.69 280 GLY A O 1
ATOM 2007 N N . VAL A 1 281 ? 5.809 37.364 -22.160 1.00 35.47 281 VAL A N 1
ATOM 2008 C CA . VAL A 1 281 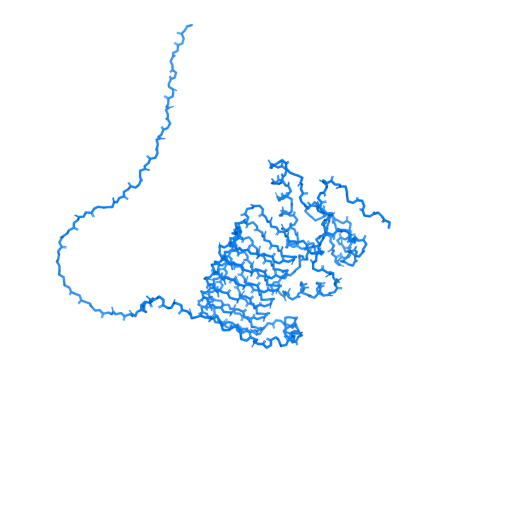? 5.857 37.339 -20.694 1.00 35.47 281 VAL A CA 1
ATOM 2009 C C . VAL A 1 281 ? 4.430 37.512 -20.177 1.00 35.47 281 VAL A C 1
ATOM 2011 O O . VAL A 1 281 ? 3.787 38.529 -20.430 1.00 35.47 281 VAL A O 1
ATOM 2014 N N . ILE A 1 282 ? 3.931 36.505 -19.467 1.00 39.88 282 ILE A N 1
ATOM 2015 C CA . ILE A 1 282 ? 2.646 36.543 -18.761 1.00 39.88 282 ILE A CA 1
ATOM 2016 C C . ILE A 1 282 ? 2.839 37.365 -17.478 1.00 39.88 282 ILE A C 1
ATOM 2018 O O . ILE A 1 282 ? 3.775 37.125 -16.718 1.00 39.88 282 ILE A O 1
ATOM 2022 N N . GLY A 1 283 ? 1.999 38.388 -17.309 1.00 31.78 283 GLY A N 1
ATOM 2023 C CA . GLY A 1 283 ? 2.192 39.509 -16.391 1.00 31.78 283 GLY A CA 1
ATOM 2024 C C . GLY A 1 283 ? 2.227 39.181 -14.896 1.00 31.78 283 GLY A C 1
ATOM 2025 O O . GLY A 1 283 ? 1.557 38.275 -14.403 1.00 31.78 283 GLY A O 1
ATOM 2026 N N . ALA A 1 284 ? 3.000 40.003 -14.185 1.00 35.03 284 ALA A N 1
ATOM 2027 C CA . ALA A 1 284 ? 3.036 40.118 -12.736 1.00 35.03 284 ALA A CA 1
ATOM 2028 C C . ALA A 1 284 ? 1.739 40.753 -12.195 1.00 35.03 284 ALA A C 1
ATOM 2030 O O . ALA A 1 284 ? 1.253 41.748 -12.734 1.00 35.03 284 ALA A O 1
ATOM 2031 N N . GLY A 1 285 ? 1.196 40.177 -11.118 1.00 36.31 285 GLY A N 1
ATOM 2032 C CA . GLY A 1 285 ? 0.133 40.780 -10.308 1.00 36.31 285 GLY A CA 1
ATOM 2033 C C . GLY A 1 285 ? 0.650 41.937 -9.434 1.00 36.31 285 GLY A C 1
ATOM 2034 O O . GLY A 1 285 ? 1.862 42.085 -9.271 1.00 36.31 285 GLY A O 1
ATOM 2035 N N . PRO A 1 286 ? -0.245 42.776 -8.882 1.00 41.47 286 PRO A N 1
ATOM 2036 C CA . PRO A 1 286 ? 0.140 44.027 -8.231 1.00 41.47 286 PRO A CA 1
ATOM 2037 C C . PRO A 1 286 ? 0.716 43.826 -6.818 1.00 41.47 286 PRO A C 1
ATOM 2039 O O . PRO A 1 286 ? 0.192 43.047 -6.021 1.00 41.47 286 PRO A O 1
ATOM 2042 N N . GLU A 1 287 ? 1.777 44.579 -6.508 1.00 39.84 287 GLU A N 1
ATOM 2043 C CA . GLU A 1 287 ? 2.381 44.715 -5.174 1.00 39.84 287 GLU A CA 1
ATOM 2044 C C . GLU A 1 287 ? 1.498 45.506 -4.180 1.00 39.84 287 GLU A C 1
ATOM 2046 O O . GLU A 1 287 ? 0.671 46.328 -4.590 1.00 39.84 287 GLU A O 1
ATOM 2051 N N . PRO A 1 288 ? 1.677 45.299 -2.858 1.00 38.50 288 PRO A N 1
ATOM 2052 C CA . PRO A 1 288 ? 0.837 45.893 -1.822 1.00 38.50 288 PRO A CA 1
ATOM 2053 C C . PRO A 1 288 ? 1.217 47.341 -1.468 1.00 38.50 288 PRO A C 1
ATOM 2055 O O . PRO A 1 288 ? 2.384 47.713 -1.360 1.00 38.50 288 PRO A O 1
ATOM 2058 N N . ALA A 1 289 ? 0.193 48.155 -1.197 1.00 37.66 289 ALA A N 1
ATOM 2059 C CA . ALA A 1 289 ? 0.325 49.548 -0.788 1.00 37.66 289 ALA A CA 1
ATOM 2060 C C . ALA A 1 289 ? 0.930 49.702 0.622 1.00 37.66 289 ALA A C 1
ATOM 2062 O O . ALA A 1 289 ? 0.356 49.284 1.629 1.00 37.66 289 ALA A O 1
ATOM 2063 N N . THR A 1 290 ? 2.062 50.399 0.700 1.00 36.72 290 THR A N 1
ATOM 2064 C CA . THR A 1 290 ? 2.678 50.880 1.940 1.00 36.72 290 THR A CA 1
ATOM 2065 C C . THR A 1 290 ? 1.877 52.046 2.533 1.00 36.72 290 THR A C 1
ATOM 2067 O O . THR A 1 290 ? 1.840 53.130 1.947 1.00 36.72 290 THR A O 1
ATOM 2070 N N . ARG A 1 291 ? 1.284 51.882 3.723 1.00 38.91 291 ARG A N 1
ATOM 2071 C CA . ARG A 1 291 ? 0.829 53.018 4.546 1.00 38.91 291 ARG A CA 1
ATOM 2072 C C . ARG A 1 291 ? 2.005 53.563 5.357 1.00 38.91 291 ARG A C 1
ATOM 2074 O O . ARG A 1 291 ? 2.471 52.917 6.290 1.00 38.91 291 ARG A O 1
ATOM 2081 N N . ARG A 1 292 ? 2.458 54.769 5.009 1.00 39.12 292 ARG A N 1
ATOM 2082 C CA . ARG A 1 292 ? 3.307 55.606 5.866 1.00 39.12 292 ARG A CA 1
ATOM 2083 C C . ARG A 1 292 ? 2.425 56.330 6.879 1.00 39.12 292 ARG A C 1
ATOM 2085 O O . ARG A 1 292 ? 1.472 57.002 6.495 1.00 39.12 292 ARG A O 1
ATOM 2092 N N . GLY A 1 293 ? 2.754 56.181 8.157 1.00 38.28 293 GLY A N 1
ATOM 2093 C CA . GLY A 1 293 ? 2.312 57.090 9.207 1.00 38.28 293 GLY A CA 1
ATOM 2094 C C . GLY A 1 293 ? 3.155 58.366 9.221 1.00 38.28 293 GLY A C 1
ATOM 2095 O O . GLY A 1 293 ? 4.310 58.351 8.801 1.00 38.28 293 GLY A O 1
ATOM 2096 N N . SER A 1 294 ? 2.560 59.442 9.730 1.00 34.72 294 SER A N 1
ATOM 2097 C CA . SER A 1 294 ? 3.221 60.650 10.236 1.00 34.72 294 SER A CA 1
ATOM 2098 C C . SER A 1 294 ? 2.279 61.352 11.241 1.00 34.72 294 SER A C 1
ATOM 2100 O O . SER A 1 294 ? 1.098 61.007 11.277 1.00 34.72 294 SER A O 1
ATOM 2102 N N . PRO A 1 295 ? 2.796 62.236 12.118 1.00 49.81 295 PRO A N 1
ATOM 2103 C CA . PRO A 1 295 ? 2.589 62.115 13.567 1.00 49.81 295 PRO A CA 1
ATOM 2104 C C . PRO A 1 295 ? 1.754 63.239 14.220 1.00 49.81 295 PRO A C 1
ATOM 2106 O O . PRO A 1 295 ? 1.453 64.231 13.572 1.00 49.81 295 PRO A O 1
ATOM 2109 N N . ALA A 1 296 ? 1.480 63.042 15.522 1.00 40.78 296 ALA A N 1
ATOM 2110 C CA . ALA A 1 296 ? 1.265 64.004 16.623 1.00 40.78 296 ALA A CA 1
ATOM 2111 C C . ALA A 1 296 ? 0.366 65.240 16.387 1.00 40.78 296 ALA A C 1
ATOM 2113 O O . ALA A 1 296 ? 0.725 66.121 15.615 1.00 40.78 296 ALA A O 1
ATOM 2114 N N . VAL A 1 297 ? -0.740 65.359 17.136 1.00 43.56 297 VAL A N 1
ATOM 2115 C CA . VAL A 1 297 ? -0.899 66.035 18.451 1.00 43.56 297 VAL A CA 1
ATOM 2116 C C . VAL A 1 297 ? -2.144 65.450 19.120 1.00 43.56 297 VAL A C 1
ATOM 2118 O O . VAL A 1 297 ? -3.102 65.141 18.377 1.00 43.56 297 VAL A O 1
#

Foldseek 3Di:
DDPCPPVQAAFEEEEEDLDPQSLLLVVLLVQQQVVCVVVVGGRNYDYQAYAYAPPVQAQHDRNNGHHPYHPQCVVVVVRHAYAYRDADLQALLVSVVSCVVNVDDQVSADEGARPQEAEDPLEDAGGNEYHGHCEYDEHNEYHEYNEYHEALEYDYALEYAYASEYHYACEYEDHNEYEDAREYEAHNEYAYHNEYEAQLEYEYHNEDDPHHHYQQFYWYDVPIDTDGGHDPSSVVVVVPDDPPDPPDPPPPDDPCPDPDDDDDDDDDDDDDDDDDDDDDDDDDDDDDDDDDDDDDD

Radius of gyration: 24.88 Å; chains: 1; bounding box: 56×87×69 Å